Protein AF-J0NE67-F1 (afdb_monomer)

Foldseek 3Di:
DALVVVCVVVVHDSVVSVVVAVGPLRVLLVVLLVLLQVLLVQLLVLLVVLLPDPDQDPLLVLLVSLCSSQDDPDDPCVVVVVVVVCLVVRVSSVVSNVVSVVSSQVSSVSSLVSNVFPDRSVVLNVLLSVQQVVCVVVVHDSSVSSSVSSSPPPRGPVPPVVVVPDPDDDDDDPDDD

Organism: NCBI:txid1125718

pLDDT: mean 82.22, std 13.74, range [39.66, 98.25]

Mean predicted aligned error: 9.84 Å

InterPro domains:
  IPR009057 Homedomain-like superfamily [SSF46689] (2-46)

Secondary structure (DSSP, 8-state):
--HHHHHHHHT--HHHHHHH-SSHHHHHHHHHHHHHHHHHHHHHHHHHHHHT-SSPPPHHHHHHHHHHHHS-SSS-HHHHHHHHHHHTTSHHHHHHHHHHHHHHHHHHHHHHHHTT--S-HHHHHHHHHHHHHHHHHHT--HHHHHHHHHHT-GGGTTTTTTGGG-PPP-PPP----

Structure (mmCIF, N/CA/C/O backbone):
data_AF-J0NE67-F1
#
_entry.id   AF-J0NE67-F1
#
loop_
_atom_site.group_PDB
_atom_site.id
_atom_site.type_symbol
_atom_site.label_atom_id
_atom_site.label_alt_id
_atom_site.label_comp_id
_atom_site.label_asym_id
_atom_site.label_entity_id
_atom_site.label_seq_id
_atom_site.pdbx_PDB_ins_code
_atom_site.Cartn_x
_atom_site.Cartn_y
_atom_site.Cartn_z
_atom_site.occupancy
_atom_site.B_iso_or_equiv
_atom_site.auth_seq_id
_atom_site.auth_comp_id
_atom_site.auth_asym_id
_atom_site.auth_atom_id
_atom_site.pdbx_PDB_model_num
ATOM 1 N N . MET A 1 1 ? 10.607 -5.587 -22.412 1.00 73.31 1 MET A N 1
ATOM 2 C CA . MET A 1 1 ? 11.177 -4.219 -22.300 1.00 73.31 1 MET A CA 1
ATOM 3 C C . MET A 1 1 ? 12.503 -4.148 -23.063 1.00 73.31 1 MET A C 1
ATOM 5 O O . MET A 1 1 ? 13.124 -5.188 -23.219 1.00 73.31 1 MET A O 1
ATOM 9 N N . SER A 1 2 ? 12.937 -2.987 -23.578 1.00 84.62 2 SER A N 1
ATOM 10 C CA . SER A 1 2 ? 14.268 -2.814 -24.209 1.00 84.62 2 SER A CA 1
ATOM 11 C C . SER A 1 2 ? 14.788 -1.380 -24.055 1.00 84.62 2 SER A C 1
ATOM 13 O O . SER A 1 2 ? 13.985 -0.449 -23.997 1.00 84.62 2 SER A O 1
ATOM 15 N N . HIS A 1 3 ? 16.112 -1.177 -24.079 1.00 86.38 3 HIS A N 1
ATOM 16 C CA . HIS A 1 3 ? 16.730 0.163 -24.040 1.00 86.38 3 HIS A CA 1
ATOM 17 C C . HIS A 1 3 ? 16.177 1.103 -25.117 1.00 86.38 3 HIS A C 1
ATOM 19 O O . HIS A 1 3 ? 15.897 2.268 -24.858 1.00 86.38 3 HIS A O 1
ATOM 25 N N . ARG A 1 4 ? 15.941 0.585 -26.327 1.00 87.00 4 ARG A N 1
ATOM 26 C CA . ARG A 1 4 ? 15.384 1.367 -27.439 1.00 87.00 4 ARG A CA 1
ATOM 27 C C . ARG A 1 4 ? 13.955 1.833 -27.166 1.00 87.00 4 ARG A C 1
ATOM 29 O O . ARG A 1 4 ? 13.603 2.952 -27.532 1.00 87.00 4 ARG A O 1
ATOM 36 N N . ALA A 1 5 ? 13.133 0.981 -26.553 1.00 86.62 5 ALA A N 1
ATOM 37 C CA . ALA A 1 5 ? 11.775 1.348 -26.167 1.00 86.62 5 ALA A CA 1
ATOM 38 C C . ALA A 1 5 ? 11.779 2.390 -25.037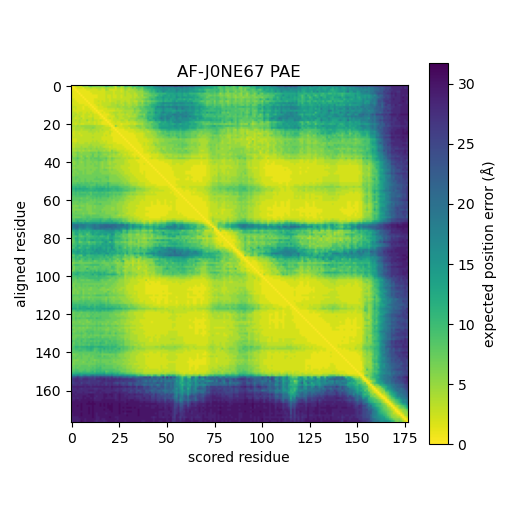 1.00 86.62 5 ALA A C 1
ATOM 40 O O . ALA A 1 5 ? 11.025 3.358 -25.111 1.00 86.62 5 ALA A O 1
ATOM 41 N N . VAL A 1 6 ? 12.667 2.232 -24.047 1.00 86.00 6 VAL A N 1
ATOM 42 C CA . VAL A 1 6 ? 12.828 3.185 -22.937 1.00 86.00 6 VAL A CA 1
ATOM 43 C C . VAL A 1 6 ? 13.319 4.543 -23.437 1.00 86.00 6 VAL A C 1
ATOM 45 O O . VAL A 1 6 ? 12.679 5.547 -23.148 1.00 86.00 6 VAL A O 1
ATOM 48 N N . ALA A 1 7 ? 14.375 4.584 -24.254 1.00 87.38 7 ALA A N 1
ATOM 49 C CA . ALA A 1 7 ? 14.917 5.824 -24.816 1.00 87.38 7 ALA A CA 1
ATOM 50 C C . ALA A 1 7 ? 13.857 6.606 -25.607 1.00 87.38 7 ALA A C 1
ATOM 52 O O . ALA A 1 7 ? 13.667 7.803 -25.404 1.00 87.38 7 ALA A O 1
ATOM 53 N N . ARG A 1 8 ? 13.085 5.898 -26.445 1.00 90.56 8 ARG A N 1
ATOM 54 C CA . ARG A 1 8 ? 11.972 6.492 -27.196 1.00 90.56 8 ARG A CA 1
ATOM 55 C C . ARG A 1 8 ? 10.898 7.068 -26.274 1.00 90.56 8 ARG A C 1
ATOM 57 O O . ARG A 1 8 ? 10.377 8.138 -26.560 1.00 90.56 8 ARG A O 1
ATOM 64 N N . ARG A 1 9 ? 10.551 6.361 -25.193 1.00 88.56 9 ARG A N 1
ATOM 65 C CA . ARG A 1 9 ? 9.543 6.819 -24.227 1.00 88.56 9 ARG A CA 1
ATOM 66 C C . ARG A 1 9 ? 10.029 8.014 -23.404 1.00 88.56 9 ARG A C 1
ATOM 68 O O . ARG A 1 9 ? 9.228 8.893 -23.120 1.00 88.56 9 ARG A O 1
ATOM 75 N N . ALA A 1 10 ? 11.309 8.038 -23.045 1.00 86.50 10 ALA A N 1
ATOM 76 C CA . ALA A 1 10 ? 11.933 9.096 -22.256 1.00 86.50 10 ALA A CA 1
ATOM 77 C C . ALA A 1 10 ? 12.373 10.314 -23.091 1.00 86.50 10 ALA A C 1
ATOM 79 O O . ALA A 1 10 ? 12.866 11.286 -22.531 1.00 86.50 10 ALA A O 1
ATOM 80 N N . GLY A 1 11 ? 12.239 10.264 -24.423 1.00 88.62 11 GLY A N 1
ATOM 81 C CA . GLY A 1 11 ? 12.687 11.338 -25.312 1.00 88.62 11 GLY A CA 1
ATOM 82 C C . GLY A 1 11 ? 14.207 11.539 -25.325 1.00 88.62 11 GLY A C 1
ATOM 83 O O . GLY A 1 11 ? 14.672 12.625 -25.656 1.00 88.62 11 GLY A O 1
ATOM 84 N N . CYS A 1 12 ? 14.987 10.517 -24.959 1.00 90.00 12 CYS A N 1
ATOM 85 C CA . CYS A 1 12 ? 16.446 10.589 -24.891 1.00 90.00 12 CYS A CA 1
ATOM 86 C C . CYS A 1 12 ? 17.118 9.703 -25.953 1.00 90.00 12 CYS A C 1
ATOM 88 O O . CYS A 1 12 ? 16.475 8.904 -26.641 1.00 90.00 12 CYS A O 1
ATOM 90 N N . SER A 1 13 ? 18.435 9.850 -26.118 1.00 91.25 13 SER A N 1
ATOM 91 C CA . SER A 1 13 ? 19.191 9.005 -27.041 1.00 91.25 13 SER A CA 1
ATOM 92 C C . SER A 1 13 ? 19.310 7.573 -26.512 1.00 91.25 13 SER A C 1
ATOM 94 O O . SER A 1 13 ? 19.360 7.326 -25.306 1.00 91.25 13 SER A O 1
ATOM 96 N N . LEU A 1 14 ? 19.450 6.606 -27.426 1.00 89.12 14 LEU A N 1
ATOM 97 C CA . LEU A 1 14 ? 19.788 5.233 -27.040 1.00 89.12 14 LEU A CA 1
ATOM 98 C C . LEU A 1 14 ? 21.090 5.198 -26.222 1.00 89.12 14 LEU A C 1
ATOM 100 O O . LEU A 1 14 ? 21.151 4.497 -25.214 1.00 89.12 14 LEU A O 1
ATOM 104 N N . SER A 1 15 ? 22.082 6.005 -26.620 1.00 87.81 15 SER A N 1
ATOM 105 C CA . SER A 1 15 ? 23.377 6.100 -25.944 1.00 87.81 15 SER A CA 1
ATOM 106 C C . SER A 1 15 ? 23.267 6.560 -24.491 1.00 87.81 15 SER A C 1
ATOM 108 O O . SER A 1 15 ? 24.008 6.051 -23.661 1.00 87.81 15 SER A O 1
ATOM 110 N N . ALA A 1 16 ? 22.322 7.444 -24.150 1.00 84.19 16 ALA A N 1
ATOM 111 C CA . ALA A 1 16 ? 22.093 7.853 -22.765 1.00 84.19 16 ALA A CA 1
ATOM 112 C C . ALA A 1 16 ? 21.685 6.649 -21.902 1.00 84.19 16 ALA A C 1
ATOM 114 O O . ALA A 1 16 ? 22.253 6.415 -20.839 1.00 84.19 16 ALA A O 1
ATOM 115 N N . THR A 1 17 ? 20.763 5.817 -22.396 1.00 84.12 17 THR A N 1
ATOM 116 C CA . THR A 1 17 ? 20.318 4.629 -21.649 1.00 84.12 17 THR A CA 1
ATOM 117 C C . THR A 1 17 ? 21.390 3.545 -21.529 1.00 84.12 17 THR A C 1
ATOM 119 O O . THR A 1 17 ? 21.341 2.764 -20.590 1.00 84.12 17 THR A O 1
ATOM 122 N N . THR A 1 18 ? 22.350 3.469 -22.451 1.00 86.06 18 THR A N 1
ATOM 123 C CA . THR A 1 18 ? 23.469 2.512 -22.363 1.00 86.06 18 THR A CA 1
ATOM 124 C C . THR A 1 18 ? 24.688 3.086 -21.636 1.00 86.06 18 THR A C 1
ATOM 126 O O . THR A 1 18 ? 25.601 2.339 -21.312 1.00 86.06 18 THR A O 1
ATOM 129 N N . TYR A 1 19 ? 24.729 4.404 -21.409 1.00 85.94 19 TYR A N 1
ATOM 130 C CA . TYR A 1 19 ? 25.778 5.081 -20.643 1.00 85.94 19 TYR A CA 1
ATOM 131 C C . TYR A 1 19 ? 25.492 5.040 -19.137 1.00 85.94 19 TYR A C 1
ATOM 133 O O . TYR A 1 19 ? 26.391 4.762 -18.351 1.00 85.94 19 TYR A O 1
ATOM 141 N N . TYR A 1 20 ? 24.240 5.290 -18.735 1.00 86.31 20 TYR A N 1
ATOM 142 C CA . TYR A 1 20 ? 23.851 5.341 -17.318 1.00 86.31 20 TYR A CA 1
ATOM 143 C C . TYR A 1 20 ? 23.499 3.984 -16.704 1.00 86.31 20 TYR A C 1
ATOM 145 O O . TYR A 1 20 ? 23.472 3.873 -15.483 1.00 86.31 20 TYR A O 1
ATOM 153 N N . PHE A 1 21 ? 23.243 2.963 -17.522 1.00 88.38 21 PHE A N 1
ATOM 154 C CA . PHE A 1 21 ? 22.873 1.633 -17.046 1.00 88.38 21 PHE A CA 1
ATOM 155 C C . PHE A 1 21 ? 23.790 0.582 -17.656 1.00 88.38 21 PHE A C 1
ATOM 157 O O . PHE A 1 21 ? 24.031 0.579 -18.866 1.00 88.38 21 PHE A O 1
ATOM 164 N N . LYS A 1 22 ? 24.251 -0.354 -16.822 1.00 86.44 22 LYS A N 1
ATOM 165 C CA . LYS A 1 22 ? 25.146 -1.458 -17.220 1.00 86.44 22 LYS A CA 1
ATOM 166 C C . LYS A 1 22 ? 24.455 -2.528 -18.075 1.00 86.44 22 LYS A C 1
ATOM 168 O O . LYS A 1 22 ? 25.094 -3.484 -18.504 1.00 86.44 22 LYS A O 1
ATOM 173 N N . GLY A 1 23 ? 23.155 -2.379 -18.312 1.00 86.06 23 GLY A N 1
ATOM 174 C CA . GLY A 1 23 ? 22.333 -3.268 -19.119 1.00 86.06 23 GLY A CA 1
ATOM 175 C C . GLY A 1 23 ? 20.853 -3.113 -18.785 1.00 86.06 23 GLY A C 1
ATOM 176 O O . GLY A 1 23 ? 20.469 -2.287 -17.953 1.00 86.06 23 GLY A O 1
ATOM 177 N N . LEU A 1 24 ? 20.020 -3.933 -19.429 1.00 82.50 24 LEU A N 1
ATOM 178 C CA . LEU A 1 24 ? 18.572 -3.894 -19.229 1.00 82.50 24 LEU A CA 1
ATOM 179 C C . LEU A 1 24 ? 18.198 -4.299 -17.798 1.00 82.50 24 LEU A C 1
ATOM 181 O O . LEU A 1 24 ? 17.297 -3.699 -17.224 1.00 82.50 24 LEU A O 1
ATOM 185 N N . ASP A 1 25 ? 18.917 -5.259 -17.221 1.00 81.75 25 ASP A N 1
ATOM 186 C CA . ASP A 1 25 ? 18.686 -5.729 -15.854 1.00 81.75 25 ASP A CA 1
ATOM 187 C C . ASP A 1 25 ? 18.992 -4.645 -14.817 1.00 81.75 25 ASP A C 1
ATOM 189 O O . ASP A 1 25 ? 18.206 -4.451 -13.898 1.00 81.75 25 ASP A O 1
ATOM 193 N N . ASP A 1 26 ? 20.076 -3.884 -15.000 1.00 81.38 26 ASP A N 1
ATOM 194 C CA . ASP A 1 26 ? 20.423 -2.746 -14.137 1.00 81.38 26 ASP A CA 1
ATOM 195 C C . ASP A 1 26 ? 19.373 -1.630 -14.252 1.00 81.38 26 ASP A C 1
ATOM 197 O O . ASP A 1 26 ? 18.894 -1.106 -13.251 1.00 81.38 26 ASP A O 1
ATOM 201 N N . LEU A 1 27 ? 18.908 -1.331 -15.470 1.00 83.88 27 LEU A N 1
ATOM 202 C CA . LEU A 1 27 ? 17.813 -0.381 -15.684 1.00 83.88 27 LEU A CA 1
ATOM 203 C C . LEU A 1 27 ? 16.524 -0.822 -14.975 1.00 83.88 27 LEU A C 1
ATOM 205 O O . LEU A 1 27 ? 15.872 -0.008 -14.319 1.00 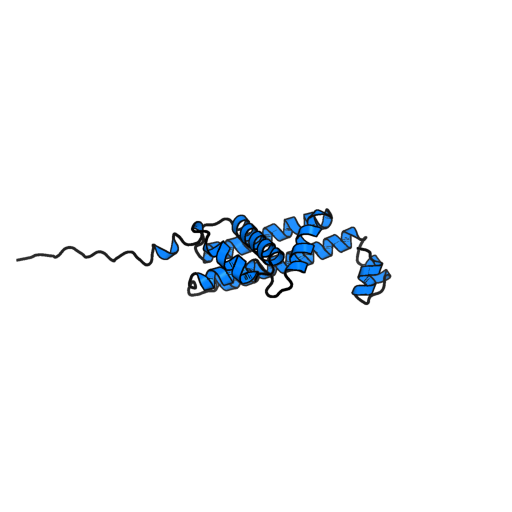83.88 27 LEU A O 1
ATOM 209 N N . LEU A 1 28 ? 16.151 -2.098 -15.098 1.00 80.19 28 LEU A N 1
ATOM 210 C CA . LEU A 1 28 ? 14.961 -2.651 -14.448 1.00 80.19 28 LEU A CA 1
ATOM 211 C C . LEU A 1 28 ? 15.115 -2.684 -12.924 1.00 80.19 28 LEU A C 1
ATOM 213 O O . LEU A 1 28 ? 14.162 -2.344 -12.226 1.00 80.19 28 LEU A O 1
ATOM 217 N N . TYR A 1 29 ? 16.303 -3.012 -12.415 1.00 79.25 29 TYR A N 1
ATOM 218 C CA . TYR A 1 29 ? 16.628 -2.958 -10.991 1.00 79.25 29 TYR A CA 1
ATOM 219 C C . TYR A 1 29 ? 16.429 -1.546 -10.425 1.00 79.25 29 TYR A C 1
ATOM 221 O O . TYR A 1 29 ? 15.679 -1.368 -9.465 1.00 79.25 29 TYR A O 1
ATOM 229 N N . GLN A 1 30 ? 17.018 -0.524 -11.060 1.00 81.94 30 GLN A N 1
ATOM 230 C CA . GLN A 1 30 ? 16.868 0.872 -10.629 1.00 81.94 30 GLN A CA 1
ATOM 231 C C . GLN A 1 30 ? 15.412 1.349 -10.717 1.00 81.94 30 GLN A C 1
ATOM 233 O O . GLN A 1 30 ? 14.919 2.008 -9.803 1.00 81.94 30 GLN A O 1
ATOM 238 N N . ALA A 1 31 ? 14.690 0.982 -11.781 1.00 80.81 31 ALA A N 1
ATOM 239 C CA . ALA A 1 31 ? 13.264 1.286 -11.894 1.00 80.81 31 ALA A CA 1
ATOM 240 C C . ALA A 1 31 ? 12.447 0.617 -10.773 1.00 80.81 31 ALA A C 1
ATOM 242 O O . ALA A 1 31 ? 11.569 1.251 -10.186 1.00 80.81 31 ALA A O 1
ATOM 243 N N . GLY A 1 32 ? 12.764 -0.638 -10.439 1.00 76.44 32 GLY A N 1
ATOM 244 C CA . GLY A 1 32 ? 12.182 -1.363 -9.312 1.00 76.44 32 GLY A CA 1
ATOM 245 C C . GLY A 1 32 ? 12.410 -0.647 -7.980 1.00 76.44 32 GLY A C 1
ATOM 246 O O . GLY A 1 32 ? 11.450 -0.438 -7.239 1.00 76.44 32 GLY A O 1
ATOM 247 N N . LEU A 1 33 ? 13.643 -0.194 -7.720 1.00 78.12 33 LEU A N 1
ATOM 248 C CA . LEU A 1 33 ? 13.993 0.562 -6.512 1.00 78.12 33 LEU A CA 1
ATOM 249 C C . LEU A 1 33 ? 13.211 1.874 -6.393 1.00 78.12 33 LEU A C 1
ATOM 251 O O . LEU A 1 33 ? 12.686 2.173 -5.324 1.00 78.12 33 LEU A O 1
ATOM 255 N N . ILE A 1 34 ? 13.094 2.643 -7.479 1.00 81.81 34 ILE A N 1
ATOM 256 C CA . ILE A 1 34 ? 12.329 3.900 -7.474 1.00 81.81 34 ILE A CA 1
ATOM 257 C C . ILE A 1 34 ? 10.853 3.623 -7.182 1.00 81.81 34 ILE A C 1
ATOM 259 O O . ILE A 1 34 ? 10.250 4.286 -6.339 1.00 81.81 34 ILE A O 1
ATOM 263 N N . ASN A 1 35 ? 10.277 2.622 -7.845 1.00 78.38 35 ASN A N 1
ATOM 264 C CA . ASN A 1 35 ? 8.866 2.290 -7.696 1.00 78.38 35 ASN A CA 1
ATOM 265 C C . ASN A 1 35 ? 8.512 1.885 -6.263 1.00 78.38 35 ASN A C 1
ATOM 267 O O . ASN A 1 35 ? 7.549 2.411 -5.705 1.00 78.38 35 ASN A O 1
ATOM 271 N N . ILE A 1 36 ? 9.299 0.999 -5.649 1.00 76.19 36 ILE A N 1
ATOM 272 C CA . ILE A 1 36 ? 9.040 0.587 -4.267 1.00 76.19 36 ILE A CA 1
ATOM 273 C C . ILE A 1 36 ? 9.366 1.703 -3.265 1.00 76.19 36 ILE A C 1
ATOM 275 O O . ILE A 1 36 ? 8.667 1.842 -2.264 1.00 76.19 36 ILE A O 1
ATOM 279 N N . ALA A 1 37 ? 10.367 2.548 -3.545 1.00 83.25 37 ALA A N 1
ATOM 280 C CA . ALA A 1 37 ? 10.684 3.700 -2.705 1.00 83.25 37 ALA A CA 1
ATOM 281 C C . ALA A 1 37 ? 9.533 4.712 -2.667 1.00 83.25 37 ALA A C 1
ATOM 283 O O . ALA A 1 37 ? 9.209 5.202 -1.592 1.00 83.25 37 ALA A O 1
ATOM 284 N N . ILE A 1 38 ? 8.866 4.971 -3.799 1.00 84.12 38 ILE A N 1
ATOM 285 C CA . ILE A 1 38 ? 7.671 5.832 -3.842 1.00 84.12 38 ILE A CA 1
ATOM 286 C C . ILE A 1 38 ? 6.572 5.280 -2.924 1.00 84.12 38 ILE A C 1
ATOM 288 O O . ILE A 1 38 ? 5.874 6.043 -2.257 1.00 84.12 38 ILE A O 1
ATOM 292 N N . TRP A 1 39 ? 6.408 3.958 -2.871 1.00 82.38 39 TRP A N 1
ATOM 293 C CA . TRP A 1 39 ? 5.374 3.336 -2.043 1.00 82.38 39 TRP A CA 1
ATOM 294 C C . TRP A 1 39 ? 5.728 3.382 -0.562 1.00 82.38 39 TRP A C 1
ATOM 296 O O . TRP A 1 39 ? 4.894 3.793 0.240 1.00 82.38 39 TRP A O 1
ATOM 306 N N . ALA A 1 40 ? 6.966 3.027 -0.217 1.00 88.62 40 ALA A N 1
ATOM 307 C CA . ALA A 1 40 ? 7.459 3.131 1.149 1.00 88.62 40 ALA A CA 1
ATOM 308 C C . ALA A 1 40 ? 7.367 4.576 1.659 1.00 88.62 40 ALA A C 1
ATOM 310 O O . ALA A 1 40 ? 6.817 4.803 2.728 1.00 88.62 40 ALA A O 1
ATOM 311 N N . SER A 1 41 ? 7.796 5.563 0.866 1.00 91.44 41 SER A N 1
ATOM 312 C CA . SER A 1 41 ? 7.760 6.974 1.267 1.00 91.44 41 SER A CA 1
ATOM 313 C C . SER A 1 41 ? 6.353 7.540 1.424 1.00 91.44 41 SER A C 1
ATOM 315 O O . SER A 1 41 ? 6.140 8.414 2.260 1.00 91.44 41 SER A O 1
ATOM 317 N N . ARG A 1 42 ? 5.367 7.019 0.688 1.00 91.12 42 ARG A N 1
ATOM 318 C CA . ARG A 1 42 ? 3.956 7.339 0.937 1.00 91.12 42 ARG A CA 1
ATOM 319 C C . ARG A 1 42 ? 3.503 6.818 2.299 1.00 91.12 42 ARG A C 1
ATOM 321 O O . ARG A 1 42 ? 2.933 7.584 3.067 1.00 91.12 42 ARG A O 1
ATOM 328 N N . ALA A 1 43 ? 3.772 5.551 2.607 1.00 94.00 43 ALA A N 1
ATOM 329 C CA . ALA A 1 43 ? 3.426 4.989 3.909 1.00 94.00 43 ALA A CA 1
ATOM 330 C C . ALA A 1 43 ? 4.150 5.712 5.053 1.00 94.00 43 ALA A C 1
ATOM 332 O O . ALA A 1 43 ? 3.526 6.020 6.062 1.00 94.00 43 ALA A O 1
ATOM 333 N N . GLU A 1 44 ? 5.434 6.042 4.871 1.00 96.25 44 GLU A N 1
ATOM 334 C CA . GLU A 1 44 ? 6.232 6.829 5.821 1.00 96.25 44 GLU A CA 1
ATOM 335 C C . GLU A 1 44 ? 5.582 8.198 6.073 1.00 96.25 44 GLU A C 1
ATOM 337 O O . GLU A 1 44 ? 5.331 8.544 7.222 1.00 96.25 44 GLU A O 1
ATOM 342 N N . HIS A 1 45 ? 5.203 8.925 5.017 1.00 96.38 45 HIS A N 1
ATOM 343 C CA . HIS A 1 45 ? 4.554 10.231 5.146 1.00 96.38 45 HIS A CA 1
ATOM 344 C C . HIS A 1 45 ? 3.218 10.170 5.902 1.00 96.38 45 HIS A C 1
ATOM 346 O O . HIS A 1 45 ? 2.915 11.048 6.713 1.00 96.38 45 HIS A O 1
ATOM 352 N N . VAL A 1 46 ? 2.404 9.143 5.645 1.00 97.19 46 VAL A N 1
ATOM 353 C CA . VAL A 1 46 ? 1.131 8.973 6.356 1.00 97.19 46 VAL A CA 1
ATOM 354 C C . VAL A 1 46 ? 1.377 8.569 7.810 1.00 97.19 46 VAL A C 1
ATOM 356 O O . VAL A 1 46 ? 0.706 9.100 8.689 1.00 97.19 46 VAL A O 1
ATOM 359 N N . ALA A 1 47 ? 2.352 7.700 8.084 1.00 97.69 47 ALA A N 1
ATOM 360 C CA . ALA A 1 47 ? 2.732 7.342 9.449 1.00 97.69 47 ALA A CA 1
ATOM 361 C C . ALA A 1 47 ? 3.182 8.574 10.249 1.00 97.69 47 ALA A C 1
ATOM 363 O O . ALA A 1 47 ? 2.654 8.806 11.333 1.00 97.69 47 ALA A O 1
ATOM 364 N N . ASP A 1 48 ? 4.044 9.421 9.680 1.00 98.25 48 ASP A N 1
ATOM 365 C CA . ASP A 1 48 ? 4.505 10.656 10.330 1.00 98.25 48 ASP A CA 1
ATOM 366 C C . ASP A 1 48 ? 3.331 11.611 10.622 1.00 98.25 48 ASP A C 1
ATOM 368 O O . ASP A 1 48 ? 3.240 12.209 11.697 1.00 98.25 48 ASP A O 1
ATOM 372 N N . LYS A 1 49 ? 2.373 11.719 9.690 1.00 97.25 49 LYS A N 1
ATOM 373 C CA . LYS A 1 49 ? 1.136 12.490 9.893 1.00 97.25 49 LYS A CA 1
ATOM 374 C C . LYS A 1 49 ? 0.285 11.919 11.029 1.00 97.25 49 LYS A C 1
ATOM 376 O O . LYS A 1 49 ? -0.287 12.689 11.795 1.00 97.25 49 LYS A O 1
ATOM 381 N N . VAL A 1 50 ? 0.168 10.594 11.114 1.00 97.50 50 VAL A N 1
ATOM 382 C CA . VAL A 1 50 ? -0.628 9.897 12.135 1.00 97.50 50 VAL A CA 1
ATOM 383 C C . VAL A 1 50 ? 0.004 10.023 13.520 1.00 97.50 50 VAL A C 1
ATOM 385 O O . VAL A 1 50 ? -0.702 10.283 14.493 1.00 97.50 50 VAL A O 1
ATOM 388 N N . GLU A 1 51 ? 1.326 9.906 13.614 1.00 97.38 51 GLU A N 1
ATOM 389 C CA . GLU A 1 51 ? 2.082 10.120 14.853 1.00 97.38 51 GLU A CA 1
ATOM 390 C C . GLU A 1 51 ? 1.892 11.539 15.403 1.00 97.38 51 GLU A C 1
ATOM 392 O O . GLU A 1 51 ? 1.771 11.711 16.616 1.00 97.38 51 GLU A O 1
ATOM 397 N N . ALA A 1 52 ? 1.775 12.535 14.520 1.00 97.44 52 ALA A N 1
ATOM 398 C CA . ALA A 1 52 ? 1.543 13.931 14.881 1.00 97.44 52 ALA A CA 1
ATOM 399 C C . ALA A 1 52 ? 0.083 14.275 15.252 1.00 97.44 52 ALA A C 1
ATOM 401 O O . ALA A 1 52 ? -0.196 15.423 15.599 1.00 97.44 52 ALA A O 1
ATOM 402 N N . LEU A 1 53 ? -0.864 13.331 15.171 1.00 95.75 53 LEU A N 1
ATOM 403 C CA . LEU A 1 53 ? -2.259 13.593 15.540 1.00 95.75 53 LEU A CA 1
ATOM 404 C C . LEU A 1 53 ? -2.400 13.820 17.049 1.00 95.75 53 LEU A C 1
ATOM 406 O O . LEU A 1 53 ? -1.984 12.983 17.850 1.00 95.75 53 LEU A O 1
ATOM 410 N N . GLU A 1 54 ? -3.076 14.902 17.432 1.00 95.31 54 GLU A N 1
ATOM 411 C CA . GLU A 1 54 ? -3.440 15.172 18.830 1.00 95.31 54 GLU A CA 1
ATOM 412 C C . GLU A 1 54 ? -4.568 14.249 19.311 1.00 95.31 54 GLU A C 1
ATOM 414 O O . GLU A 1 54 ? -4.576 13.804 20.456 1.00 95.31 54 GLU A O 1
ATOM 419 N N . GLN A 1 55 ? -5.505 13.924 18.418 1.00 92.38 55 GLN A N 1
ATOM 420 C CA . GLN A 1 55 ? -6.657 13.069 18.691 1.00 92.38 55 GLN A CA 1
ATOM 421 C C . GLN A 1 55 ? -6.771 11.983 17.628 1.00 92.38 55 GLN A C 1
ATOM 423 O O . GLN A 1 55 ? -6.592 12.235 16.434 1.00 92.38 55 GLN A O 1
ATOM 428 N N . ILE A 1 56 ? -7.084 10.766 18.067 1.00 90.94 56 ILE A N 1
ATOM 429 C CA . ILE A 1 56 ? -7.288 9.648 17.156 1.00 90.94 56 ILE A CA 1
ATOM 430 C C . ILE A 1 56 ? -8.670 9.775 16.499 1.00 90.94 56 ILE A C 1
ATOM 432 O O . ILE A 1 56 ? -9.663 9.922 17.209 1.00 90.94 56 ILE A O 1
ATOM 436 N N . PRO A 1 57 ? -8.763 9.712 15.156 1.00 91.69 57 PRO A N 1
ATOM 437 C CA . PRO A 1 57 ? -10.033 9.869 14.458 1.00 91.69 57 PRO A CA 1
ATOM 438 C C . PRO A 1 57 ? -10.984 8.692 14.731 1.00 91.69 57 PRO A C 1
ATOM 440 O O . PRO A 1 57 ? -10.544 7.629 15.183 1.00 91.69 57 PRO A O 1
ATOM 443 N N . PRO A 1 58 ? -12.284 8.832 14.412 1.00 90.44 58 PRO A N 1
ATOM 444 C CA . PRO A 1 58 ? -13.211 7.705 14.424 1.00 90.44 58 PRO A CA 1
ATOM 445 C C . PRO A 1 58 ? -12.807 6.651 13.388 1.00 90.44 58 PRO A C 1
ATOM 447 O O . PRO A 1 58 ? -12.020 6.923 12.477 1.00 90.44 58 PRO A O 1
ATOM 450 N N . LEU A 1 59 ? -13.398 5.461 13.501 1.00 86.81 59 LEU A N 1
ATOM 451 C CA . LEU A 1 59 ? -13.108 4.294 12.666 1.00 86.81 59 LEU A CA 1
ATOM 452 C C . LEU A 1 59 ? -12.939 4.617 11.172 1.00 86.81 59 LEU A C 1
ATOM 454 O O . LEU A 1 59 ? -11.925 4.259 10.583 1.00 86.81 59 LEU A O 1
ATOM 458 N N . SER A 1 60 ? -13.891 5.329 10.566 1.00 89.75 60 SER A N 1
ATOM 459 C CA . SER A 1 60 ? -13.826 5.686 9.143 1.00 89.75 60 SER A CA 1
ATOM 460 C C . SER A 1 60 ? -12.555 6.464 8.793 1.00 89.75 60 SER A C 1
ATOM 462 O O . SER A 1 60 ? -11.866 6.116 7.841 1.00 89.75 60 SER A O 1
ATOM 464 N N . GLY A 1 61 ? -12.180 7.449 9.614 1.00 93.06 61 GLY A N 1
ATOM 465 C CA . GLY A 1 61 ? -10.955 8.221 9.414 1.00 93.06 61 GLY A CA 1
ATOM 466 C C . GLY A 1 61 ? -9.686 7.396 9.640 1.00 93.06 61 GLY A C 1
ATOM 467 O O . GLY A 1 61 ? -8.685 7.616 8.963 1.00 93.06 61 GLY A O 1
ATOM 468 N N . ARG A 1 62 ? -9.715 6.413 10.550 1.00 93.38 62 ARG A N 1
ATOM 469 C CA . ARG A 1 62 ? -8.594 5.475 10.729 1.00 93.38 62 ARG A CA 1
ATOM 470 C C . ARG A 1 62 ? -8.422 4.574 9.505 1.00 93.38 62 ARG A C 1
ATOM 472 O O . ARG A 1 62 ? -7.298 4.406 9.037 1.00 93.38 62 ARG A O 1
ATOM 479 N N . LEU A 1 63 ? -9.520 4.038 8.967 1.00 93.12 63 LEU A N 1
ATOM 480 C CA . LEU A 1 63 ? -9.508 3.240 7.737 1.00 93.12 63 LEU A CA 1
ATOM 481 C C . LEU A 1 63 ? -8.959 4.064 6.568 1.00 93.12 63 LEU A C 1
ATOM 483 O O . LEU A 1 63 ? -8.067 3.590 5.870 1.00 93.12 63 LEU A O 1
ATOM 487 N N . ASP A 1 64 ? -9.391 5.316 6.417 1.00 94.00 64 ASP A N 1
ATOM 488 C CA . ASP A 1 64 ? -8.884 6.210 5.370 1.00 94.00 64 ASP A CA 1
ATOM 489 C C . ASP A 1 64 ? -7.368 6.436 5.475 1.00 94.00 64 ASP A C 1
ATOM 491 O O . ASP A 1 64 ? -6.675 6.485 4.459 1.00 94.00 64 ASP A O 1
ATOM 495 N N . LEU A 1 65 ? -6.822 6.552 6.689 1.00 95.38 65 LEU A N 1
ATOM 496 C CA . LEU A 1 65 ? -5.378 6.690 6.907 1.00 95.38 65 LEU A CA 1
ATOM 497 C C . LEU A 1 65 ? -4.622 5.407 6.540 1.00 95.38 65 LEU A C 1
ATOM 499 O O . LEU A 1 65 ? -3.594 5.473 5.864 1.00 95.38 65 LEU A O 1
ATOM 503 N N . VAL A 1 66 ? -5.143 4.236 6.921 1.00 94.94 66 VAL A N 1
ATOM 504 C CA . VAL A 1 66 ? -4.560 2.947 6.515 1.00 94.94 66 VAL A CA 1
ATOM 505 C C . VAL A 1 66 ? -4.568 2.812 4.989 1.00 94.94 66 VAL A C 1
ATOM 507 O O . VAL A 1 66 ? -3.559 2.424 4.394 1.00 94.94 66 VAL A O 1
ATOM 510 N N . LEU A 1 67 ? -5.672 3.176 4.334 1.00 94.38 67 LEU A N 1
ATOM 511 C CA . LEU A 1 67 ? -5.789 3.124 2.878 1.00 94.38 67 LEU A CA 1
ATOM 512 C C . LEU A 1 67 ? -4.864 4.130 2.188 1.00 94.38 67 LEU A C 1
ATOM 514 O O . LEU A 1 67 ? -4.216 3.762 1.216 1.00 94.38 67 LEU A O 1
ATOM 518 N N . GLN A 1 68 ? -4.687 5.343 2.714 1.00 94.25 68 GLN A N 1
ATOM 519 C CA . GLN A 1 68 ? -3.696 6.297 2.188 1.00 94.25 68 GLN A CA 1
ATOM 520 C C . GLN A 1 68 ? -2.262 5.739 2.245 1.00 94.25 68 GLN A C 1
ATOM 522 O O . GLN A 1 68 ? -1.476 5.918 1.308 1.00 94.25 68 GLN A O 1
ATOM 527 N N . ALA A 1 69 ? -1.914 5.034 3.326 1.00 94.06 69 ALA A N 1
ATOM 528 C CA . ALA A 1 69 ? -0.592 4.432 3.486 1.00 94.06 69 ALA A CA 1
ATOM 529 C C . ALA A 1 69 ? -0.368 3.228 2.555 1.00 94.06 69 ALA A C 1
ATOM 531 O O . ALA A 1 69 ? 0.757 2.978 2.123 1.00 94.06 69 ALA A O 1
ATOM 532 N N . THR A 1 70 ? -1.426 2.493 2.207 1.00 91.88 70 THR A N 1
ATOM 533 C CA . THR A 1 70 ? -1.323 1.204 1.501 1.00 91.88 70 THR A CA 1
ATOM 534 C C . THR A 1 70 ? -1.690 1.295 0.018 1.00 91.88 70 THR A C 1
ATOM 536 O O . THR A 1 70 ? -0.984 0.723 -0.808 1.00 91.88 70 THR A O 1
ATOM 539 N N . LEU A 1 71 ? -2.630 2.161 -0.370 1.00 89.62 71 LEU A N 1
ATOM 540 C CA . LEU A 1 71 ? -3.052 2.394 -1.757 1.00 89.62 71 LEU A CA 1
ATOM 541 C C . LEU A 1 71 ? -2.503 3.697 -2.370 1.00 89.62 71 LEU A C 1
ATOM 543 O O . LEU A 1 71 ? -2.385 4.719 -1.688 1.00 89.62 71 LEU A O 1
ATOM 547 N N . PRO A 1 72 ? -2.197 3.709 -3.682 1.00 83.56 72 PRO A N 1
ATOM 548 C CA . PRO A 1 72 ? -1.952 4.949 -4.414 1.00 83.56 72 PRO A CA 1
ATOM 549 C C . PRO A 1 72 ? -3.110 5.957 -4.245 1.00 83.56 72 PRO A C 1
ATOM 551 O O . PRO A 1 72 ? -4.268 5.541 -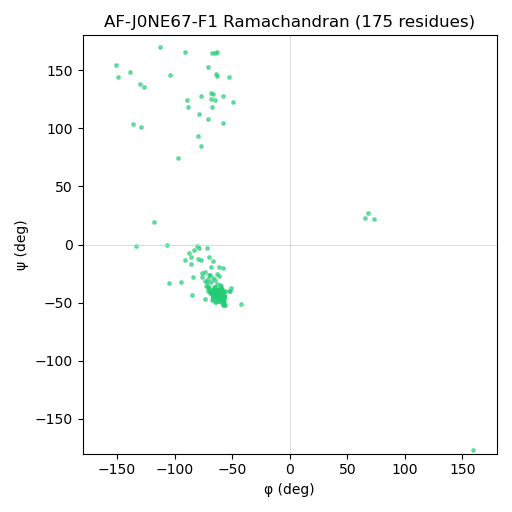4.214 1.00 83.56 72 PRO A O 1
ATOM 554 N N . PRO A 1 73 ? -2.825 7.270 -4.177 1.00 72.06 73 PRO A N 1
ATOM 555 C CA . PRO A 1 73 ? -3.839 8.291 -3.902 1.00 72.06 73 PRO A CA 1
ATOM 556 C C . PRO A 1 73 ? -4.910 8.405 -4.995 1.00 72.06 73 PRO A C 1
ATOM 558 O O . PRO A 1 73 ? -6.054 8.709 -4.683 1.00 72.06 73 PRO A O 1
ATOM 561 N N . GLU A 1 74 ? -4.570 8.122 -6.257 1.00 69.81 74 GLU A N 1
ATOM 562 C CA . GLU A 1 74 ? -5.523 8.116 -7.369 1.00 69.81 74 GLU A CA 1
ATOM 563 C C . GLU A 1 74 ? -5.275 6.928 -8.305 1.00 69.81 74 GLU A C 1
ATOM 565 O O . GLU A 1 74 ? -4.142 6.467 -8.489 1.00 69.81 74 GLU A O 1
ATOM 570 N N . GLY A 1 75 ? -6.359 6.428 -8.905 1.00 63.62 75 GLY A N 1
ATOM 571 C CA . GLY A 1 75 ? -6.293 5.446 -9.979 1.00 63.62 75 GLY A CA 1
ATOM 572 C C . GLY A 1 75 ? -5.620 6.005 -11.246 1.00 63.62 75 GLY A C 1
ATOM 573 O O . GLY A 1 75 ? -5.481 7.215 -11.403 1.00 63.62 75 GLY A O 1
ATOM 574 N N . PRO A 1 76 ? -5.221 5.134 -12.190 1.00 66.94 76 PRO A N 1
ATOM 575 C CA . PRO A 1 76 ? -5.661 3.745 -12.307 1.00 66.94 76 PRO A CA 1
ATOM 576 C C . PRO A 1 76 ? -4.805 2.750 -11.503 1.00 66.94 76 PRO A C 1
ATOM 578 O O . PRO A 1 76 ? -3.638 2.506 -11.810 1.00 66.94 76 PRO A O 1
ATOM 581 N N . TYR A 1 77 ? -5.438 2.073 -10.538 1.00 76.06 77 TYR A N 1
ATOM 582 C CA . TYR A 1 77 ? -4.825 1.025 -9.709 1.00 76.06 77 TYR A CA 1
ATOM 583 C C . TYR A 1 77 ? -4.337 -0.180 -10.525 1.00 76.06 77 TYR A C 1
ATOM 585 O O . TYR A 1 77 ? -3.369 -0.836 -10.155 1.00 76.06 77 TYR A O 1
ATOM 593 N N . LEU A 1 78 ? -4.949 -0.449 -11.681 1.00 70.75 78 LEU A N 1
ATOM 594 C CA . LEU A 1 78 ? -4.567 -1.568 -12.542 1.00 70.75 78 LEU A CA 1
ATOM 595 C C . LEU A 1 78 ? -3.090 -1.514 -12.964 1.00 70.75 78 LEU A C 1
ATOM 597 O O . LEU A 1 78 ? -2.412 -2.538 -12.957 1.00 70.75 78 LEU A O 1
ATOM 601 N N . GLY A 1 79 ? -2.569 -0.327 -13.297 1.00 72.31 79 GLY A N 1
ATOM 602 C CA . GLY A 1 79 ? -1.157 -0.172 -13.661 1.00 72.31 79 GLY A CA 1
ATOM 603 C C . GLY A 1 79 ? -0.220 -0.500 -12.496 1.00 72.31 79 GLY A C 1
ATOM 604 O O . GLY A 1 79 ? 0.797 -1.164 -12.690 1.00 72.31 79 GLY A O 1
ATOM 605 N N . HIS A 1 80 ? -0.612 -0.101 -11.284 1.00 75.06 80 HIS A N 1
ATOM 606 C CA . HIS A 1 80 ? 0.097 -0.420 -10.048 1.00 75.06 80 HIS A CA 1
ATOM 607 C C . HIS A 1 80 ? 0.151 -1.939 -9.807 1.00 75.06 80 HIS A C 1
ATOM 609 O O . HIS A 1 80 ? 1.238 -2.488 -9.625 1.00 75.06 80 HIS A O 1
ATOM 615 N N . TYR A 1 81 ? -0.984 -2.636 -9.913 1.00 75.38 81 TYR A N 1
ATOM 616 C CA . TYR A 1 81 ? -1.045 -4.085 -9.687 1.00 75.38 81 TYR A CA 1
ATOM 617 C C . TYR A 1 81 ? -0.380 -4.911 -10.797 1.00 75.38 81 TYR A C 1
ATOM 619 O O . TYR A 1 81 ? 0.290 -5.901 -10.502 1.00 75.38 81 TYR A O 1
ATOM 627 N N . ILE A 1 82 ? -0.462 -4.493 -12.066 1.00 73.69 82 ILE A N 1
ATOM 628 C CA . ILE A 1 82 ? 0.298 -5.138 -13.152 1.00 73.69 82 ILE A CA 1
ATOM 629 C C . ILE A 1 82 ? 1.801 -5.027 -12.886 1.00 73.69 82 ILE A C 1
ATOM 631 O O . ILE A 1 82 ? 2.531 -6.003 -13.070 1.00 73.69 82 ILE A O 1
ATOM 635 N N . GLN A 1 83 ? 2.274 -3.859 -12.447 1.00 71.62 83 GLN A N 1
ATOM 636 C CA . GLN A 1 83 ? 3.684 -3.654 -12.132 1.00 71.62 83 GLN A CA 1
ATOM 637 C C . GLN A 1 83 ? 4.133 -4.511 -10.943 1.00 71.62 83 GLN A C 1
ATOM 639 O O . GLN A 1 83 ? 5.197 -5.124 -11.016 1.00 71.62 83 GLN A O 1
ATOM 644 N N . LEU A 1 84 ? 3.309 -4.585 -9.893 1.00 72.19 84 LEU A N 1
ATOM 645 C CA . LEU A 1 84 ? 3.543 -5.430 -8.725 1.00 72.19 84 LEU A CA 1
ATOM 646 C C . LEU A 1 84 ? 3.719 -6.905 -9.115 1.00 72.19 84 LEU A C 1
ATOM 648 O O . LEU A 1 84 ? 4.723 -7.521 -8.777 1.00 72.19 84 LEU A O 1
ATOM 652 N N . ILE A 1 85 ? 2.776 -7.455 -9.882 1.00 70.62 85 ILE A N 1
ATOM 653 C CA . ILE A 1 85 ? 2.809 -8.861 -10.316 1.00 70.62 85 ILE A CA 1
ATOM 654 C C . ILE A 1 85 ? 3.999 -9.117 -11.251 1.00 70.62 85 ILE A C 1
ATOM 656 O O . ILE A 1 85 ? 4.666 -10.146 -11.162 1.00 70.62 85 ILE A O 1
ATOM 660 N N . SER A 1 86 ? 4.304 -8.157 -12.128 1.00 69.62 86 SER A N 1
ATOM 661 C CA . SER A 1 86 ? 5.417 -8.267 -13.078 1.00 69.62 86 SER A CA 1
ATOM 662 C C . SER A 1 86 ? 6.792 -8.235 -12.400 1.00 69.62 86 SER A C 1
ATOM 664 O O . SER A 1 86 ? 7.762 -8.687 -13.008 1.00 69.62 86 SER A O 1
ATOM 666 N N . ALA A 1 87 ? 6.899 -7.729 -11.164 1.00 67.69 87 ALA A N 1
ATOM 667 C CA . ALA A 1 87 ? 8.156 -7.699 -10.415 1.00 67.69 87 ALA A CA 1
ATOM 668 C C . ALA A 1 87 ? 8.719 -9.107 -10.161 1.00 67.69 87 ALA A C 1
ATOM 670 O O . ALA A 1 87 ? 9.918 -9.314 -10.317 1.00 67.69 87 ALA A O 1
ATOM 671 N N . GLY A 1 88 ? 7.858 -10.088 -9.865 1.00 63.75 88 GLY A N 1
ATOM 672 C CA . GLY A 1 88 ? 8.270 -11.480 -9.638 1.00 63.75 88 GLY A CA 1
ATOM 673 C C . GLY A 1 88 ? 8.748 -12.215 -10.898 1.00 63.75 88 GLY A C 1
ATOM 674 O O . GLY A 1 88 ? 9.310 -13.299 -10.805 1.00 63.75 88 GLY A O 1
ATOM 675 N N . ALA A 1 89 ? 8.552 -11.637 -12.087 1.00 66.31 89 ALA A N 1
ATOM 676 C CA . ALA A 1 89 ? 9.032 -12.214 -13.344 1.00 66.31 89 ALA A CA 1
ATOM 677 C C . ALA A 1 89 ? 10.47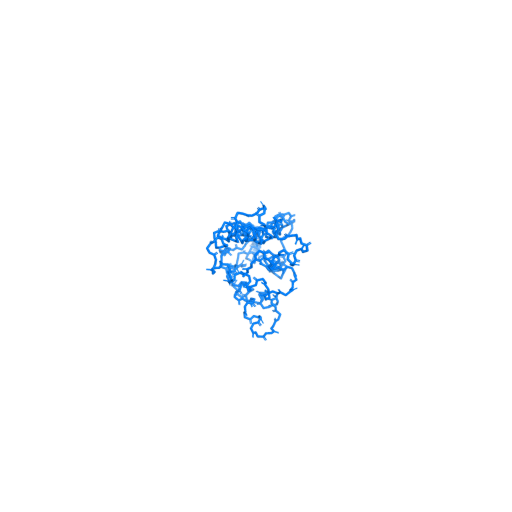9 -11.803 -13.687 1.00 66.31 89 ALA A C 1
ATOM 679 O O . ALA A 1 89 ? 11.041 -12.300 -14.664 1.00 66.31 89 ALA A O 1
ATOM 680 N N . VAL A 1 90 ? 11.077 -10.877 -12.925 1.00 70.38 90 VAL A N 1
ATOM 681 C CA . VAL A 1 90 ? 12.408 -10.311 -13.187 1.00 70.38 90 VAL A CA 1
ATOM 682 C C . VAL A 1 90 ? 13.194 -10.247 -11.875 1.00 70.38 90 VAL A C 1
ATOM 684 O O . VAL A 1 90 ? 12.976 -9.348 -11.069 1.00 70.38 90 VAL A O 1
ATOM 687 N N . ALA A 1 91 ? 14.145 -11.165 -11.676 1.00 73.44 91 ALA A N 1
ATOM 688 C CA . ALA A 1 91 ? 14.857 -11.344 -10.400 1.00 73.44 91 ALA A CA 1
ATOM 689 C C . ALA A 1 91 ? 15.478 -10.058 -9.794 1.00 73.44 91 ALA A C 1
ATOM 691 O O . ALA A 1 91 ? 15.348 -9.844 -8.589 1.00 73.44 91 ALA A O 1
ATOM 692 N N . PRO A 1 92 ? 16.091 -9.139 -10.571 1.00 67.88 92 PRO A N 1
ATOM 693 C CA . PRO A 1 92 ? 16.522 -7.854 -10.016 1.00 67.88 92 PRO A CA 1
ATOM 694 C C . PRO A 1 92 ? 15.370 -7.020 -9.418 1.00 67.88 92 PRO A C 1
ATOM 696 O O . PRO A 1 92 ? 15.522 -6.393 -8.370 1.00 67.88 92 PRO A O 1
ATOM 699 N N . VAL A 1 93 ? 14.195 -7.021 -10.048 1.00 69.81 93 VAL A N 1
ATOM 700 C CA . VAL A 1 93 ? 13.030 -6.265 -9.564 1.00 69.81 93 VAL A CA 1
ATOM 701 C C . VAL A 1 93 ? 12.461 -6.902 -8.296 1.00 69.81 93 VAL A C 1
ATOM 703 O O . VAL A 1 93 ? 12.096 -6.178 -7.375 1.00 69.81 93 VAL A O 1
ATOM 706 N N . GLU A 1 94 ? 12.459 -8.231 -8.204 1.00 73.75 94 GLU A N 1
ATOM 707 C CA . GLU A 1 94 ? 12.096 -8.972 -6.991 1.00 73.75 94 GLU A CA 1
ATOM 708 C C . GLU A 1 94 ? 12.975 -8.579 -5.788 1.00 73.75 94 GLU A C 1
ATOM 710 O O . GLU A 1 94 ? 12.457 -8.271 -4.713 1.00 73.75 94 GLU A O 1
ATOM 715 N N . GLN A 1 95 ? 14.299 -8.506 -5.965 1.00 70.81 95 GLN A N 1
ATOM 716 C CA . GLN A 1 95 ? 15.214 -8.116 -4.886 1.00 70.81 95 GLN A CA 1
ATOM 717 C C . GLN A 1 95 ? 14.979 -6.670 -4.419 1.00 70.81 95 GLN A C 1
ATOM 719 O O . GLN A 1 95 ? 14.943 -6.404 -3.214 1.00 70.81 95 GLN A O 1
ATOM 724 N N . ALA A 1 96 ? 14.795 -5.742 -5.364 1.00 71.94 96 ALA A N 1
ATOM 725 C CA . ALA A 1 96 ? 14.434 -4.359 -5.058 1.00 71.94 96 ALA A CA 1
ATOM 726 C C . ALA A 1 96 ? 13.104 -4.293 -4.289 1.00 71.94 96 ALA A C 1
ATOM 728 O O . ALA A 1 96 ? 12.989 -3.580 -3.288 1.00 71.94 96 ALA A O 1
ATOM 729 N N . TYR A 1 97 ? 12.124 -5.092 -4.716 1.00 73.94 97 TYR A N 1
ATOM 730 C CA . TYR A 1 97 ? 10.817 -5.189 -4.081 1.00 73.94 97 TYR A CA 1
ATOM 731 C C . TYR A 1 97 ? 10.917 -5.668 -2.629 1.00 73.94 97 TYR A C 1
ATOM 733 O O . TYR A 1 97 ? 10.339 -5.047 -1.738 1.00 73.94 97 TYR A O 1
ATOM 741 N N . HIS A 1 98 ? 11.712 -6.707 -2.365 1.00 76.25 98 HIS A N 1
ATOM 742 C CA . HIS A 1 98 ? 11.916 -7.244 -1.019 1.00 76.25 98 HIS A CA 1
ATOM 743 C C . HIS A 1 98 ? 12.445 -6.194 -0.029 1.00 76.25 98 HIS A C 1
ATOM 745 O O . HIS A 1 98 ? 11.945 -6.097 1.093 1.00 76.25 98 HIS A O 1
ATOM 751 N N . GLN A 1 99 ? 13.425 -5.382 -0.443 1.00 73.06 99 GLN A N 1
ATOM 752 C CA . GLN A 1 99 ? 14.002 -4.333 0.409 1.00 73.06 99 GLN A CA 1
ATOM 753 C C . GLN A 1 99 ? 12.994 -3.225 0.715 1.00 73.06 99 GLN A C 1
ATOM 755 O O . GLN A 1 99 ? 12.835 -2.812 1.864 1.00 73.06 99 GLN A O 1
ATOM 760 N N . GLY A 1 100 ? 12.286 -2.736 -0.302 1.00 75.19 100 GLY A N 1
ATOM 761 C CA . GLY A 1 100 ? 11.314 -1.674 -0.078 1.00 75.19 100 GLY A CA 1
ATOM 762 C C . GLY A 1 100 ? 10.038 -2.157 0.624 1.00 75.19 100 GLY A C 1
ATOM 763 O O . GLY A 1 100 ? 9.412 -1.370 1.334 1.00 75.19 100 GLY A O 1
ATOM 764 N N . ARG A 1 101 ? 9.699 -3.452 0.535 1.00 82.50 101 ARG A N 1
ATOM 765 C CA . ARG A 1 101 ? 8.598 -4.054 1.300 1.00 82.50 101 ARG A CA 1
ATOM 766 C C . ARG A 1 101 ? 8.841 -3.987 2.807 1.00 82.50 101 ARG A C 1
ATOM 768 O O . ARG A 1 101 ? 7.913 -3.685 3.545 1.00 82.50 101 ARG A O 1
ATOM 775 N N . GLN A 1 102 ? 10.081 -4.171 3.264 1.00 87.69 102 GLN A N 1
ATOM 776 C CA . GLN A 1 102 ? 10.417 -4.022 4.687 1.00 87.69 102 GLN A CA 1
ATOM 777 C C . GLN A 1 102 ? 10.162 -2.595 5.191 1.00 87.69 102 GLN A C 1
ATOM 779 O O . GLN A 1 102 ? 9.591 -2.419 6.264 1.00 87.69 102 GLN A O 1
ATOM 784 N N . ARG A 1 103 ? 10.526 -1.574 4.401 1.00 91.19 103 ARG A N 1
ATOM 785 C CA . ARG A 1 103 ? 10.244 -0.166 4.737 1.00 91.19 103 ARG A CA 1
ATOM 786 C C . ARG A 1 103 ? 8.747 0.127 4.778 1.00 91.19 103 ARG A C 1
ATOM 788 O O . ARG A 1 103 ? 8.283 0.769 5.714 1.00 91.19 103 ARG A O 1
ATOM 795 N N . LEU A 1 104 ? 8.000 -0.376 3.793 1.00 90.56 104 LEU A N 1
ATOM 796 C CA . LEU A 1 104 ? 6.542 -0.265 3.764 1.00 90.56 104 LEU A CA 1
ATOM 797 C C . LEU A 1 104 ? 5.916 -0.882 5.022 1.00 90.56 104 LEU A C 1
ATOM 799 O O . LEU A 1 104 ? 5.158 -0.208 5.713 1.00 90.56 104 LEU A O 1
ATOM 803 N N . ASN A 1 105 ? 6.272 -2.126 5.350 1.00 92.94 105 ASN A N 1
ATOM 804 C CA . ASN A 1 105 ? 5.740 -2.827 6.518 1.00 92.94 105 ASN A CA 1
ATOM 805 C C . ASN A 1 105 ? 6.073 -2.092 7.820 1.00 92.94 105 ASN A C 1
ATOM 807 O O . ASN A 1 105 ? 5.206 -1.955 8.678 1.00 92.94 105 ASN A O 1
ATOM 811 N N . ALA A 1 106 ? 7.299 -1.577 7.953 1.00 95.19 106 ALA A N 1
ATOM 812 C CA . ALA A 1 106 ? 7.702 -0.799 9.121 1.00 95.19 106 ALA A CA 1
ATOM 813 C C . ALA A 1 106 ? 6.864 0.481 9.273 1.00 95.19 106 ALA A C 1
ATOM 815 O O . ALA A 1 106 ? 6.379 0.773 10.364 1.00 95.19 106 ALA A O 1
ATOM 816 N N . ALA A 1 107 ? 6.643 1.226 8.185 1.00 96.38 107 ALA A N 1
ATOM 817 C CA . ALA A 1 107 ? 5.824 2.435 8.214 1.00 96.38 107 ALA A CA 1
ATOM 818 C C . ALA A 1 107 ? 4.349 2.142 8.533 1.00 96.38 107 ALA A C 1
ATOM 820 O O . ALA A 1 107 ? 3.752 2.829 9.360 1.00 96.38 107 ALA A O 1
ATOM 821 N N . VAL A 1 108 ? 3.777 1.093 7.932 1.00 95.94 108 VAL A N 1
ATOM 822 C CA . VAL A 1 108 ? 2.412 0.644 8.244 1.00 95.94 108 VAL A CA 1
ATOM 823 C C . VAL A 1 108 ? 2.315 0.198 9.706 1.00 95.94 108 VAL A C 1
ATOM 825 O O . VAL A 1 108 ? 1.355 0.559 10.374 1.00 95.94 108 VAL A O 1
ATOM 828 N N . GLY A 1 109 ? 3.324 -0.495 10.241 1.00 95.94 109 GLY A N 1
ATOM 829 C CA . GLY A 1 109 ? 3.385 -0.876 11.656 1.00 95.94 109 GLY A CA 1
ATOM 830 C C . GLY A 1 109 ? 3.312 0.313 12.609 1.00 95.94 109 GLY A C 1
ATOM 831 O O . GLY A 1 109 ? 2.460 0.314 13.493 1.00 95.94 109 GLY A O 1
ATOM 832 N N . ARG A 1 110 ? 4.121 1.357 12.378 1.00 97.25 110 ARG A N 1
ATOM 833 C CA . ARG A 1 110 ? 4.070 2.596 13.181 1.00 97.25 110 ARG A CA 1
ATOM 834 C C . ARG A 1 110 ? 2.681 3.235 13.172 1.00 97.25 110 ARG A C 1
ATOM 836 O O . ARG A 1 110 ? 2.152 3.618 14.213 1.00 97.25 110 ARG A O 1
ATOM 843 N N . LEU A 1 111 ? 2.071 3.320 11.987 1.00 95.88 111 LEU A N 1
ATOM 844 C CA . LEU A 1 111 ? 0.719 3.849 11.824 1.00 95.88 111 LEU A CA 1
ATOM 845 C C . LEU A 1 111 ? -0.306 3.029 12.618 1.00 95.88 111 LEU A C 1
ATOM 847 O O . LEU A 1 111 ? -1.132 3.607 13.320 1.00 95.88 111 LEU A O 1
ATOM 851 N N . LEU A 1 112 ? -0.259 1.700 12.519 1.00 94.62 112 LEU A N 1
ATOM 852 C CA . LEU A 1 112 ? -1.203 0.809 13.199 1.00 94.62 112 LEU A CA 1
ATOM 853 C C . LEU A 1 112 ? -1.060 0.891 14.720 1.00 94.62 112 LEU A C 1
ATOM 855 O O . LEU A 1 112 ? -2.070 1.004 15.415 1.00 94.62 112 LEU A O 1
ATOM 859 N N . GLU A 1 113 ? 0.177 0.918 15.218 1.00 93.94 113 GLU A N 1
ATOM 860 C CA . GLU A 1 113 ? 0.484 1.088 16.639 1.00 93.94 113 GLU A CA 1
ATOM 861 C C . GLU A 1 113 ? -0.114 2.392 17.177 1.00 93.94 113 GLU A C 1
ATOM 863 O O . GLU A 1 113 ? -0.854 2.382 18.163 1.00 93.94 113 GLU A O 1
ATOM 868 N N . ARG A 1 114 ? 0.107 3.515 16.479 1.00 95.06 114 ARG A N 1
ATOM 869 C CA . ARG A 1 114 ? -0.442 4.816 16.888 1.00 95.06 114 ARG A CA 1
ATOM 870 C C . ARG A 1 114 ? -1.973 4.847 16.883 1.00 95.06 114 ARG A C 1
ATOM 872 O O . ARG A 1 114 ? -2.556 5.538 17.721 1.00 95.06 114 ARG A O 1
ATOM 879 N N . LEU A 1 115 ? -2.612 4.123 15.959 1.00 92.06 115 LEU A N 1
ATOM 880 C CA . LEU A 1 115 ? -4.072 4.002 15.846 1.00 92.06 115 LEU A CA 1
ATOM 881 C C . LEU A 1 115 ? -4.688 2.980 16.824 1.00 92.06 115 LEU A C 1
ATOM 883 O O . LEU A 1 115 ? -5.913 2.827 16.829 1.00 92.06 115 LEU A O 1
ATOM 887 N N . GLY A 1 116 ? -3.871 2.299 17.638 1.00 88.44 116 GLY A N 1
ATOM 888 C CA . GLY A 1 116 ? -4.319 1.294 18.607 1.00 88.44 116 GLY A CA 1
ATOM 889 C C . GLY A 1 116 ? -4.768 -0.028 17.976 1.00 88.44 116 GLY A C 1
ATOM 890 O O . GLY A 1 116 ? -5.551 -0.758 18.582 1.00 88.44 116 GLY A O 1
ATOM 891 N N . ALA A 1 117 ? -4.316 -0.326 16.755 1.00 88.00 117 ALA A N 1
ATOM 892 C CA . ALA A 1 117 ? -4.699 -1.527 16.025 1.00 88.00 117 ALA A CA 1
ATOM 893 C C . ALA A 1 117 ? -3.765 -2.704 16.339 1.00 88.00 117 ALA A C 1
ATOM 895 O O . ALA A 1 117 ? -2.557 -2.628 16.120 1.00 88.00 117 ALA A O 1
ATOM 896 N N . VAL A 1 118 ? 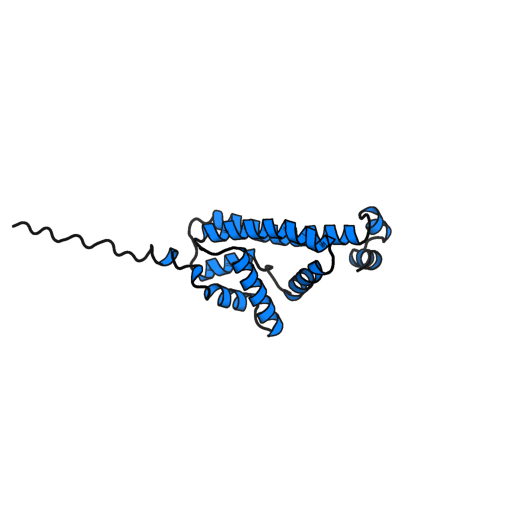-4.330 -3.825 16.798 1.00 86.50 118 VAL A N 1
ATOM 897 C CA . VAL A 1 118 ? -3.575 -5.047 17.127 1.00 86.50 118 VAL A CA 1
ATOM 898 C C . VAL A 1 118 ? -3.627 -6.018 15.947 1.00 86.50 118 VAL A C 1
ATOM 900 O O . VAL A 1 118 ? -4.358 -7.008 15.946 1.00 86.50 118 VAL A O 1
ATOM 903 N N . VAL A 1 119 ? -2.871 -5.706 14.895 1.00 88.25 119 VAL A N 1
ATOM 904 C CA . VAL A 1 119 ? -2.840 -6.494 13.658 1.00 88.25 119 VAL A CA 1
ATOM 905 C C . VAL A 1 119 ? -1.472 -6.406 12.988 1.00 88.25 119 VAL A C 1
ATOM 907 O O . VAL A 1 119 ? -0.819 -5.366 13.015 1.00 88.25 119 VAL A O 1
ATOM 910 N N . ASP A 1 120 ? -1.038 -7.509 12.381 1.00 90.69 120 ASP A N 1
ATOM 911 C CA . ASP A 1 120 ? 0.211 -7.551 11.625 1.00 90.69 120 ASP A CA 1
ATOM 912 C C . ASP A 1 120 ? 0.112 -6.661 10.363 1.00 90.69 120 ASP A C 1
ATOM 914 O O . ASP A 1 120 ? -0.848 -6.813 9.592 1.00 90.69 120 ASP A O 1
ATOM 918 N N . PRO A 1 121 ? 1.084 -5.759 10.109 1.00 92.88 121 PRO A N 1
ATOM 919 C CA . PRO A 1 121 ? 1.134 -4.950 8.891 1.00 92.88 121 PRO A CA 1
ATOM 920 C C . PRO A 1 121 ? 1.008 -5.763 7.599 1.00 92.88 121 PRO A C 1
ATOM 922 O O . PRO A 1 121 ? 0.350 -5.314 6.657 1.00 92.88 121 PRO A O 1
ATOM 925 N N . ASP A 1 122 ? 1.590 -6.964 7.542 1.00 91.56 122 ASP A N 1
ATOM 926 C CA . ASP A 1 122 ? 1.507 -7.818 6.358 1.00 91.56 122 ASP A CA 1
ATOM 927 C C . ASP A 1 122 ? 0.081 -8.300 6.094 1.00 91.56 122 ASP A C 1
ATOM 929 O O . ASP A 1 122 ? -0.341 -8.346 4.935 1.00 91.56 122 ASP A O 1
ATOM 933 N N . LEU A 1 123 ? -0.692 -8.593 7.146 1.00 91.38 123 LEU A N 1
ATOM 934 C CA . LEU A 1 123 ? -2.094 -8.981 7.003 1.00 91.38 123 LEU A CA 1
ATOM 935 C C . LEU A 1 123 ? -2.934 -7.817 6.471 1.00 91.38 123 LEU A C 1
ATOM 937 O O . LEU A 1 123 ? -3.753 -8.012 5.573 1.00 91.38 123 LEU A O 1
ATOM 941 N N . VAL A 1 124 ? -2.702 -6.605 6.981 1.00 93.00 124 VAL A N 1
ATOM 942 C CA . VAL A 1 124 ? -3.384 -5.392 6.505 1.00 93.00 124 VAL A CA 1
ATOM 943 C C . VAL A 1 124 ? -3.123 -5.173 5.023 1.00 93.00 124 VAL A C 1
ATOM 945 O O . VAL A 1 124 ? -4.065 -5.008 4.246 1.00 93.00 124 VAL A O 1
ATOM 948 N N . ILE A 1 125 ? -1.855 -5.216 4.612 1.00 91.81 125 ILE A N 1
ATOM 949 C CA . ILE A 1 125 ? -1.500 -4.993 3.211 1.00 91.81 125 ILE A CA 1
ATOM 950 C C . ILE A 1 125 ? -2.081 -6.102 2.323 1.00 91.81 125 ILE A C 1
ATOM 952 O O . ILE A 1 125 ? -2.630 -5.800 1.268 1.00 91.81 125 ILE A O 1
ATOM 956 N N . ALA A 1 126 ? -2.040 -7.366 2.759 1.00 91.62 126 ALA A N 1
ATOM 957 C CA . ALA A 1 126 ? -2.623 -8.478 2.007 1.00 91.62 126 ALA A CA 1
ATOM 958 C C . ALA A 1 126 ? -4.139 -8.318 1.792 1.00 91.62 126 ALA A C 1
ATOM 960 O O . ALA A 1 126 ? -4.647 -8.604 0.706 1.00 91.62 126 ALA A O 1
ATOM 961 N N . VAL A 1 127 ? -4.864 -7.834 2.804 1.00 94.06 127 VAL A N 1
ATOM 962 C CA . VAL A 1 127 ? -6.308 -7.569 2.713 1.00 94.06 127 VAL A CA 1
ATOM 963 C C . VAL A 1 127 ? -6.590 -6.431 1.741 1.00 94.06 127 VAL A C 1
ATOM 965 O O . VAL A 1 127 ? -7.473 -6.563 0.895 1.00 94.06 127 VAL A O 1
ATOM 968 N N . VAL A 1 128 ? -5.831 -5.337 1.825 1.00 93.56 128 VAL A N 1
ATOM 969 C CA . VAL A 1 128 ? -5.974 -4.192 0.915 1.00 93.56 128 VAL A CA 1
ATOM 970 C C . VAL A 1 128 ? -5.672 -4.594 -0.531 1.00 93.56 128 VAL A C 1
ATOM 972 O O . VAL A 1 128 ? -6.448 -4.273 -1.432 1.00 93.56 128 VAL A O 1
ATOM 975 N N . ASP A 1 129 ? -4.602 -5.357 -0.757 1.00 90.50 129 ASP A N 1
ATOM 976 C CA . ASP A 1 129 ? -4.239 -5.854 -2.085 1.00 90.50 129 ASP A CA 1
ATOM 977 C C . ASP A 1 129 ? -5.312 -6.796 -2.648 1.00 90.50 129 ASP A C 1
ATOM 979 O O . ASP A 1 129 ? -5.738 -6.646 -3.797 1.00 90.50 129 ASP A O 1
ATOM 983 N N . GLY A 1 130 ? -5.820 -7.724 -1.832 1.00 91.94 130 GLY A N 1
ATOM 984 C CA . GLY A 1 130 ? -6.927 -8.602 -2.214 1.00 91.94 130 GLY A CA 1
ATOM 985 C C . GLY A 1 130 ? -8.214 -7.833 -2.526 1.00 91.94 130 GLY A C 1
ATOM 986 O O . GLY A 1 130 ? -8.899 -8.132 -3.510 1.00 91.94 130 GLY A O 1
ATOM 987 N N . ALA A 1 131 ? -8.525 -6.803 -1.737 1.00 94.06 131 ALA A N 1
ATOM 988 C CA . ALA A 1 131 ? -9.674 -5.933 -1.954 1.00 94.06 131 ALA A CA 1
ATOM 989 C C . ALA A 1 131 ? -9.577 -5.184 -3.286 1.00 94.06 131 ALA A C 1
ATOM 991 O O . ALA A 1 131 ? -10.547 -5.145 -4.047 1.00 94.06 131 ALA A O 1
ATOM 992 N N . ALA A 1 132 ? -8.400 -4.644 -3.599 1.00 92.06 132 ALA A N 1
ATOM 993 C CA . ALA A 1 132 ? -8.167 -3.941 -4.848 1.00 92.06 132 ALA A CA 1
ATOM 994 C C . ALA A 1 132 ? -8.255 -4.869 -6.063 1.00 92.06 132 ALA A C 1
ATOM 996 O O . ALA A 1 132 ? -8.888 -4.506 -7.054 1.00 92.06 132 ALA A O 1
ATOM 997 N N . VAL A 1 133 ? -7.694 -6.081 -5.983 1.00 91.00 133 VAL A N 1
ATOM 998 C CA . VAL A 1 133 ? -7.829 -7.091 -7.048 1.00 91.00 133 VAL A CA 1
ATOM 999 C C . VAL A 1 133 ? -9.297 -7.449 -7.273 1.00 91.00 133 VAL A C 1
ATOM 1001 O O . VAL A 1 133 ? -9.751 -7.440 -8.417 1.00 91.00 133 VAL A O 1
ATOM 1004 N N . THR A 1 134 ? -10.049 -7.688 -6.196 1.00 92.94 134 THR A N 1
ATOM 1005 C CA . THR A 1 134 ? -11.481 -8.018 -6.268 1.00 92.94 134 THR A CA 1
ATOM 1006 C C . THR A 1 134 ? -12.286 -6.873 -6.893 1.00 92.94 134 THR A C 1
ATOM 1008 O O . THR A 1 134 ? -13.118 -7.086 -7.777 1.00 92.94 134 THR A O 1
ATOM 1011 N N . ALA A 1 135 ? -12.020 -5.634 -6.475 1.00 92.88 135 ALA A N 1
ATOM 1012 C CA . ALA A 1 135 ? -12.694 -4.464 -7.019 1.00 92.88 135 ALA A CA 1
ATOM 1013 C C . ALA A 1 135 ? -12.382 -4.265 -8.508 1.00 92.88 135 ALA A C 1
ATOM 1015 O O . ALA A 1 135 ? -13.295 -4.065 -9.307 1.00 92.88 135 ALA A O 1
ATOM 1016 N N . LEU A 1 136 ? -11.111 -4.392 -8.899 1.00 90.06 136 LEU A N 1
ATOM 1017 C CA . LEU A 1 136 ? -10.684 -4.267 -10.293 1.00 90.06 136 LEU A CA 1
ATOM 1018 C C . LEU A 1 13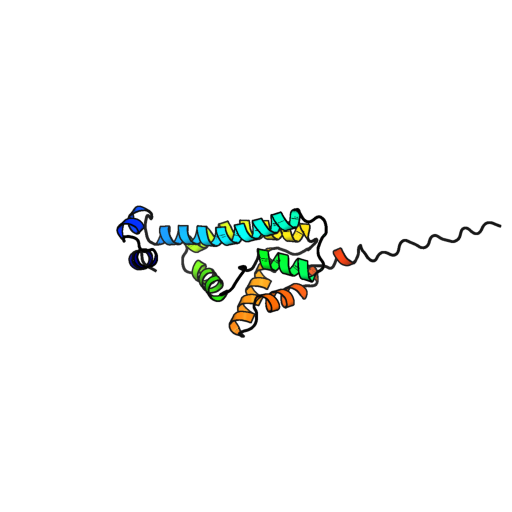6 ? -11.295 -5.349 -11.190 1.00 90.06 136 LEU A C 1
ATOM 1020 O O . LEU A 1 136 ? -11.680 -5.043 -12.318 1.00 90.06 136 LEU A O 1
ATOM 1024 N N . SER A 1 137 ? -11.412 -6.590 -10.707 1.00 89.19 137 SER A N 1
ATOM 1025 C CA . SER A 1 137 ? -12.001 -7.689 -11.483 1.00 89.19 137 SER A CA 1
ATOM 1026 C C . SER A 1 137 ? -13.508 -7.545 -11.694 1.00 89.19 137 SER A C 1
ATOM 1028 O O . SER A 1 137 ? -14.041 -8.058 -12.674 1.00 89.19 137 SER A O 1
ATOM 1030 N N . GLU A 1 138 ? -14.193 -6.846 -10.790 1.00 93.62 138 GLU A N 1
ATOM 1031 C CA . GLU A 1 138 ? -15.653 -6.691 -10.797 1.00 93.62 138 GLU A CA 1
ATOM 1032 C C . GLU A 1 138 ? -16.105 -5.288 -11.235 1.00 93.62 138 GLU A C 1
ATOM 1034 O O . GLU A 1 138 ? -17.302 -5.012 -11.287 1.00 93.62 138 GLU A O 1
ATOM 1039 N N . GLY A 1 139 ? -15.166 -4.387 -11.547 1.00 90.62 139 GLY A N 1
ATOM 1040 C CA . GLY A 1 139 ? -15.466 -3.000 -11.913 1.00 90.62 139 GLY A CA 1
ATOM 1041 C C . GLY A 1 139 ? -16.018 -2.159 -10.757 1.00 90.62 139 GLY A C 1
ATOM 1042 O O . GLY A 1 139 ? -16.770 -1.213 -10.993 1.00 90.62 139 GLY A O 1
ATOM 1043 N N . ARG A 1 140 ? -15.675 -2.506 -9.512 1.00 93.38 140 ARG A N 1
ATOM 1044 C CA . ARG A 1 140 ? -16.069 -1.768 -8.304 1.00 93.38 140 ARG A CA 1
ATOM 1045 C C . ARG A 1 140 ? -15.042 -0.705 -7.931 1.00 93.38 140 ARG A C 1
ATOM 1047 O O . ARG A 1 140 ? -13.900 -0.722 -8.386 1.00 93.38 140 ARG A O 1
ATOM 1054 N N . ASP A 1 141 ? -15.451 0.198 -7.047 1.00 91.62 141 ASP A N 1
ATOM 1055 C CA . ASP A 1 141 ? -14.541 1.161 -6.440 1.00 91.62 141 ASP A CA 1
ATOM 1056 C C . ASP A 1 141 ? -13.548 0.454 -5.500 1.00 91.62 141 ASP A C 1
ATOM 1058 O O . ASP A 1 141 ? -13.939 -0.293 -4.595 1.00 91.62 141 ASP A O 1
ATOM 1062 N N . VAL A 1 142 ? -12.253 0.671 -5.744 1.00 92.06 142 VAL A N 1
ATOM 1063 C CA . VAL A 1 142 ? -11.158 0.034 -4.996 1.00 92.06 142 VAL A CA 1
ATOM 1064 C C . VAL A 1 142 ? -11.137 0.505 -3.548 1.00 92.06 142 VAL A C 1
ATOM 1066 O O . VAL A 1 142 ? -11.021 -0.321 -2.644 1.00 92.06 142 VAL A O 1
ATOM 1069 N N . HIS A 1 143 ? -11.284 1.810 -3.320 1.00 91.81 143 HIS A N 1
ATOM 1070 C CA . HIS A 1 143 ? -11.180 2.393 -1.989 1.00 91.81 143 HIS A CA 1
ATOM 1071 C C . HIS A 1 143 ? -12.346 1.948 -1.101 1.00 91.81 143 HIS A C 1
ATOM 1073 O O . HIS A 1 143 ? -12.132 1.466 0.008 1.00 91.81 143 HIS A O 1
ATOM 1079 N N . ALA A 1 144 ? -13.576 2.023 -1.610 1.00 93.12 144 ALA A N 1
ATOM 1080 C CA . ALA A 1 144 ? -14.776 1.574 -0.916 1.00 93.12 144 ALA A CA 1
ATOM 1081 C C . ALA A 1 144 ? -14.726 0.072 -0.609 1.00 93.12 144 ALA A C 1
ATOM 1083 O O . ALA A 1 144 ? -15.082 -0.345 0.491 1.00 93.12 144 ALA A O 1
ATOM 1084 N N . THR A 1 145 ? -14.239 -0.742 -1.551 1.00 95.31 145 THR A N 1
ATOM 1085 C CA . THR A 1 145 ? -14.089 -2.189 -1.338 1.00 95.31 145 THR A CA 1
ATOM 1086 C C . THR A 1 145 ? -13.041 -2.496 -0.268 1.00 95.31 145 THR A C 1
ATOM 1088 O O . THR A 1 145 ? -13.270 -3.352 0.584 1.00 95.31 145 THR A O 1
ATOM 1091 N N . ALA A 1 146 ? -11.905 -1.797 -0.287 1.00 94.12 146 ALA A N 1
ATOM 1092 C CA . ALA A 1 146 ? -10.855 -1.973 0.710 1.00 94.12 146 ALA A CA 1
ATOM 1093 C C . ALA A 1 146 ? -11.296 -1.498 2.099 1.00 94.12 146 ALA A C 1
ATOM 1095 O O . ALA A 1 146 ? -11.073 -2.214 3.071 1.00 94.12 146 ALA A O 1
ATOM 1096 N N . ALA A 1 147 ? -11.984 -0.357 2.194 1.00 93.12 147 ALA A N 1
ATOM 1097 C CA . ALA A 1 147 ? -12.545 0.145 3.447 1.00 93.12 147 ALA A CA 1
ATOM 1098 C C . ALA A 1 147 ? -13.553 -0.843 4.057 1.00 93.12 147 ALA A C 1
ATOM 1100 O O . ALA A 1 147 ? -13.468 -1.148 5.246 1.00 93.12 147 ALA A O 1
ATOM 1101 N N . ASP A 1 148 ? -14.465 -1.383 3.241 1.00 93.38 148 ASP A N 1
ATOM 1102 C CA . ASP A 1 148 ? -15.463 -2.367 3.675 1.00 93.38 148 ASP A CA 1
ATOM 1103 C C . ASP A 1 148 ? -14.815 -3.664 4.189 1.00 93.38 148 ASP A C 1
ATOM 1105 O O . ASP A 1 148 ? -15.150 -4.138 5.276 1.00 93.38 148 ASP A O 1
ATOM 1109 N N . LEU A 1 149 ? -13.861 -4.233 3.445 1.00 93.88 149 LEU A N 1
ATOM 1110 C CA . LEU A 1 149 ? -13.196 -5.474 3.852 1.00 93.88 149 LEU A CA 1
ATOM 1111 C C . LEU A 1 149 ? -12.294 -5.281 5.072 1.00 93.88 149 LEU A C 1
ATOM 1113 O O . LEU A 1 149 ? -12.301 -6.124 5.969 1.00 93.88 149 LEU A O 1
ATOM 1117 N N . LEU A 1 150 ? -11.559 -4.171 5.138 1.00 91.62 150 LEU A N 1
ATOM 1118 C CA . LEU A 1 150 ? -10.697 -3.859 6.273 1.00 91.62 150 LEU A CA 1
ATOM 1119 C C . LEU A 1 150 ? -11.516 -3.598 7.545 1.00 91.62 150 LEU A C 1
ATOM 1121 O O . LEU A 1 150 ? -11.171 -4.103 8.611 1.00 91.62 150 LEU A O 1
ATOM 1125 N N . GLY A 1 151 ? -12.642 -2.886 7.429 1.00 89.25 151 GLY A N 1
ATOM 1126 C CA . GLY A 1 151 ? -13.556 -2.630 8.545 1.00 89.25 151 GLY A CA 1
ATOM 1127 C C . GLY A 1 151 ? -14.199 -3.894 9.128 1.00 89.25 151 GLY A C 1
ATOM 1128 O O . GLY A 1 151 ? -14.540 -3.917 10.308 1.00 89.25 151 GLY A O 1
ATOM 1129 N N . LYS A 1 152 ? -14.323 -4.969 8.337 1.00 86.88 152 LYS A N 1
ATOM 1130 C CA . LYS A 1 152 ? -14.846 -6.274 8.790 1.00 86.88 1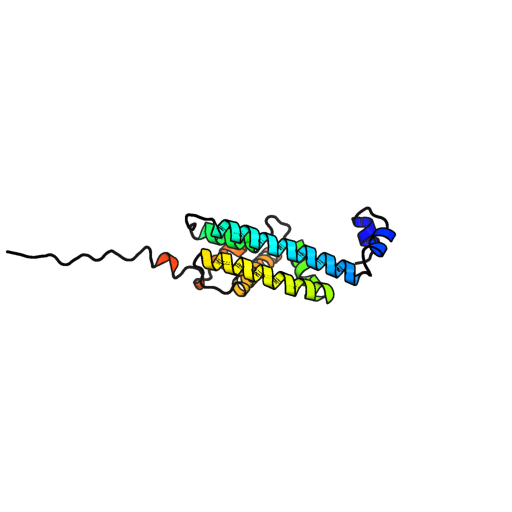52 LYS A CA 1
ATOM 1131 C C . LYS A 1 152 ? -13.845 -7.091 9.608 1.00 86.88 152 LYS A C 1
ATOM 1133 O O . LYS A 1 152 ? -14.242 -8.071 10.239 1.00 86.88 152 LYS A O 1
ATOM 1138 N N . ILE A 1 153 ? -12.567 -6.717 9.620 1.00 82.56 153 ILE A N 1
ATOM 1139 C CA . ILE A 1 153 ? -11.554 -7.388 10.438 1.00 82.56 153 ILE A CA 1
ATOM 1140 C C . ILE A 1 153 ? -11.687 -6.867 11.871 1.00 82.56 153 ILE A C 1
ATOM 1142 O O . ILE A 1 153 ? -11.106 -5.857 12.251 1.00 82.56 153 ILE A O 1
ATOM 1146 N N . THR A 1 154 ? -12.468 -7.578 12.684 1.00 60.78 154 THR A N 1
ATOM 1147 C CA . THR A 1 154 ? -12.789 -7.228 14.083 1.00 60.78 154 THR A CA 1
ATOM 1148 C C . THR A 1 154 ? -11.565 -7.081 14.995 1.00 60.78 154 THR A C 1
ATOM 1150 O O . THR A 1 154 ? -11.645 -6.410 16.020 1.00 60.78 154 THR A O 1
ATOM 1153 N N . ALA A 1 155 ? -10.420 -7.660 14.620 1.00 57.19 155 ALA A N 1
ATOM 1154 C CA . ALA A 1 155 ? -9.157 -7.558 15.355 1.00 57.19 155 ALA A CA 1
ATOM 1155 C C . ALA A 1 155 ? -8.555 -6.139 15.375 1.00 57.19 155 ALA A C 1
ATOM 1157 O O . ALA A 1 155 ? -7.667 -5.860 16.174 1.00 57.19 155 ALA A O 1
ATOM 1158 N N . PHE A 1 156 ? -9.031 -5.231 14.524 1.00 57.22 156 PHE A N 1
ATOM 1159 C CA . PHE A 1 156 ? -8.435 -3.906 14.409 1.00 57.22 156 PHE A CA 1
ATOM 1160 C C . PHE A 1 156 ? -8.800 -2.949 15.561 1.00 57.22 156 PHE A C 1
ATOM 1162 O O . PHE A 1 156 ? -8.034 -2.033 15.836 1.00 57.22 156 PHE A O 1
ATOM 1169 N N . TRP A 1 157 ? -9.960 -3.114 16.210 1.00 61.81 157 TRP A N 1
ATOM 11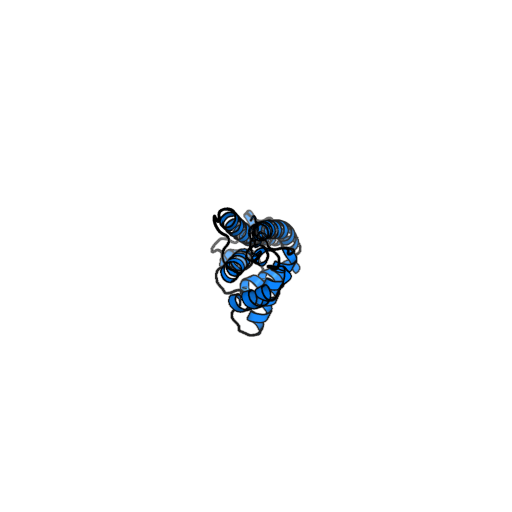70 C CA . TRP A 1 157 ? -10.554 -2.027 17.015 1.00 61.81 157 TRP A CA 1
ATOM 1171 C C . TRP A 1 157 ? -11.051 -2.444 18.402 1.00 61.81 157 TRP A C 1
ATOM 1173 O O . TRP A 1 157 ? -11.501 -1.597 19.166 1.00 61.81 157 TRP A O 1
ATOM 1183 N N . ALA A 1 158 ? -10.941 -3.729 18.756 1.00 56.09 158 ALA A N 1
ATOM 1184 C CA . ALA A 1 158 ? -11.572 -4.286 19.954 1.00 56.09 158 ALA A CA 1
ATOM 1185 C C . ALA A 1 158 ? -11.094 -3.673 21.288 1.00 56.09 158 ALA A C 1
ATOM 1187 O O . ALA A 1 158 ? -11.810 -3.793 22.278 1.00 56.09 158 ALA A O 1
ATOM 1188 N N . GLN A 1 159 ? -9.930 -3.010 21.324 1.00 50.75 159 GLN A N 1
ATOM 1189 C CA . GLN A 1 159 ? -9.390 -2.404 22.547 1.00 50.75 159 GLN A CA 1
ATOM 1190 C C . GLN A 1 159 ? -9.755 -0.916 22.714 1.00 50.75 159 GLN A C 1
ATOM 1192 O O . GLN A 1 159 ? -9.944 -0.472 23.838 1.00 50.75 159 GLN A O 1
ATOM 1197 N N . ALA A 1 160 ? -9.899 -0.150 21.623 1.00 51.94 160 ALA A N 1
ATOM 1198 C CA . ALA A 1 160 ? -10.104 1.303 21.703 1.00 51.94 160 ALA A CA 1
ATOM 1199 C C . ALA A 1 160 ? -11.517 1.695 22.177 1.00 51.94 160 ALA A C 1
ATOM 1201 O O . ALA A 1 160 ? -11.667 2.707 22.851 1.00 51.94 160 ALA A O 1
ATOM 1202 N N . ASP A 1 161 ? -12.529 0.879 21.867 1.00 51.28 161 ASP A N 1
ATOM 1203 C CA . ASP A 1 161 ? -13.926 1.152 22.244 1.00 51.28 161 ASP A CA 1
ATOM 1204 C C . ASP A 1 161 ? -14.277 0.648 23.662 1.00 51.28 161 ASP A C 1
ATOM 1206 O O . ASP A 1 161 ? -15.342 0.969 24.189 1.00 51.28 161 ASP A O 1
ATOM 1210 N N . GLN A 1 162 ? -13.412 -0.153 24.304 1.00 47.50 162 GLN A N 1
ATOM 1211 C CA . GLN A 1 162 ? -13.655 -0.663 25.664 1.00 47.50 162 GLN A CA 1
ATOM 1212 C C . GLN A 1 162 ? -13.232 0.327 26.761 1.00 47.50 162 GLN A C 1
ATOM 1214 O O . GLN A 1 162 ? -13.852 0.341 27.826 1.00 47.50 162 GLN A O 1
ATOM 1219 N N . ASP A 1 163 ? -12.248 1.192 26.495 1.00 47.28 163 ASP A N 1
ATOM 1220 C CA . ASP A 1 163 ? -11.763 2.181 27.468 1.00 47.28 163 ASP A CA 1
ATOM 1221 C C . ASP A 1 163 ? -12.717 3.385 27.625 1.00 47.28 163 ASP A C 1
ATOM 1223 O O . ASP A 1 163 ? -12.767 3.993 28.692 1.00 47.28 163 ASP A O 1
ATOM 1227 N N . GLU A 1 164 ? -13.543 3.696 26.616 1.00 49.72 164 GLU A N 1
ATOM 1228 C CA . GLU A 1 164 ? -14.537 4.787 26.673 1.00 49.72 164 GLU A CA 1
ATOM 1229 C C . GLU A 1 164 ? -15.832 4.417 27.421 1.00 49.72 164 GLU A C 1
ATOM 1231 O O . GLU A 1 164 ? -16.621 5.300 27.755 1.00 49.72 164 GLU A O 1
ATOM 1236 N N . ASN A 1 165 ? -16.064 3.130 27.709 1.00 45.12 165 ASN A N 1
ATOM 1237 C CA . ASN A 1 165 ? -17.359 2.639 28.196 1.00 45.12 165 ASN A CA 1
ATOM 1238 C C . ASN A 1 165 ? -17.309 2.010 29.599 1.00 45.12 165 ASN A C 1
ATOM 1240 O O . ASN A 1 165 ? -18.212 1.258 29.971 1.00 45.12 165 ASN A O 1
ATOM 1244 N N . SER A 1 166 ? -16.272 2.307 30.389 1.00 39.66 166 SER A N 1
ATOM 1245 C CA . SER A 1 166 ? -16.253 1.963 31.815 1.00 39.66 166 SER A CA 1
ATOM 1246 C C . SER A 1 166 ? -17.100 2.975 32.595 1.00 39.66 166 SER A C 1
ATOM 1248 O O . SER A 1 166 ? -16.708 4.139 32.676 1.00 39.66 166 SER A O 1
ATOM 1250 N N . PRO A 1 167 ? -18.249 2.586 33.181 1.00 47.50 167 PRO A N 1
ATOM 1251 C CA . PRO A 1 167 ? -18.976 3.480 34.066 1.00 47.50 167 PRO A CA 1
ATOM 1252 C C . PRO A 1 167 ? -18.133 3.680 35.330 1.00 47.50 167 PRO A C 1
ATOM 1254 O O . PRO A 1 167 ? -17.835 2.714 36.037 1.00 47.50 167 PRO A O 1
ATOM 1257 N N . GLU A 1 168 ? -17.719 4.923 35.595 1.00 53.84 168 GLU A N 1
ATOM 1258 C CA . GLU A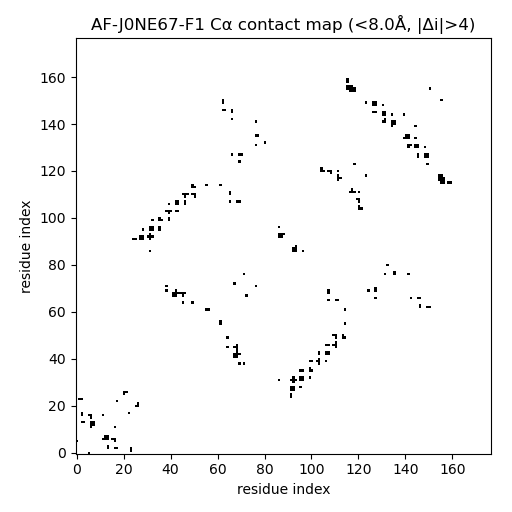 1 168 ? -17.180 5.310 36.898 1.00 53.84 168 GLU A CA 1
ATOM 1259 C C . GLU A 1 168 ? -18.142 4.819 37.982 1.00 53.84 168 GLU A C 1
ATOM 1261 O O . GLU A 1 168 ? -19.345 5.079 37.943 1.00 53.84 168 GLU A O 1
ATOM 1266 N N . GLY A 1 169 ? -17.593 4.013 38.890 1.00 52.97 169 GLY A N 1
ATOM 1267 C CA . GLY A 1 169 ? -18.345 3.269 39.881 1.00 52.97 169 GLY A CA 1
ATOM 1268 C C . GLY A 1 169 ? -19.192 4.180 40.757 1.00 52.97 169 GLY A C 1
ATOM 1269 O O . GLY A 1 169 ? -18.689 5.110 41.384 1.00 52.97 169 GLY A O 1
ATOM 1270 N N . ASP A 1 170 ? -20.473 3.842 40.832 1.00 52.66 170 ASP A N 1
ATOM 1271 C CA . ASP A 1 170 ? -21.390 4.313 41.857 1.00 52.66 170 ASP A CA 1
ATOM 1272 C C . ASP A 1 170 ? -20.806 3.896 43.220 1.00 52.66 170 ASP A C 1
ATOM 1274 O O . ASP A 1 170 ? -20.749 2.711 43.569 1.00 52.66 170 ASP A O 1
ATOM 1278 N N . GLY A 1 171 ? -20.242 4.862 43.948 1.00 58.72 171 GLY A N 1
ATOM 1279 C CA . GLY A 1 171 ? -19.748 4.653 45.305 1.00 58.72 171 GLY A CA 1
ATOM 1280 C C . GLY A 1 171 ? -20.912 4.281 46.230 1.00 58.72 171 GLY A C 1
ATOM 1281 O O . GLY A 1 171 ? -22.022 4.780 46.039 1.00 58.72 171 GLY A O 1
ATOM 1282 N N . PRO A 1 172 ? -20.706 3.409 47.232 1.00 67.19 172 PRO A N 1
ATOM 1283 C CA . PRO A 1 172 ? -21.795 3.006 48.111 1.00 67.19 172 PRO A CA 1
ATOM 1284 C C . PRO A 1 172 ? -22.312 4.216 48.911 1.00 67.19 172 PRO A C 1
ATOM 1286 O O . PRO A 1 172 ? -21.516 5.095 49.260 1.00 67.19 172 PRO A O 1
ATOM 1289 N N . PRO A 1 173 ? -23.618 4.270 49.230 1.00 61.12 173 PRO A N 1
ATOM 1290 C CA . PRO A 1 173 ? -24.165 5.336 50.057 1.00 61.12 173 PRO A CA 1
ATOM 1291 C C . PRO A 1 173 ? -23.571 5.242 51.471 1.00 61.12 173 PRO A C 1
ATOM 1293 O O . PRO A 1 173 ? -23.630 4.195 52.115 1.00 61.12 173 PRO A O 1
ATOM 1296 N N . ASP A 1 174 ? -22.961 6.335 51.935 1.00 65.50 174 ASP A N 1
ATOM 1297 C CA . ASP A 1 174 ? -22.519 6.505 53.324 1.00 65.50 174 ASP A CA 1
ATOM 1298 C C . ASP A 1 174 ? -23.753 6.836 54.174 1.00 65.50 174 ASP A C 1
ATOM 1300 O O . ASP A 1 174 ? -24.095 8.001 54.378 1.00 65.50 174 ASP A O 1
ATOM 1304 N N . ASP A 1 175 ? -24.458 5.792 54.614 1.00 66.19 175 ASP A N 1
ATOM 1305 C CA . ASP A 1 175 ? -25.467 5.898 55.666 1.00 66.19 175 ASP A CA 1
ATOM 1306 C C . ASP A 1 175 ? -24.757 6.155 57.002 1.00 66.19 175 ASP A C 1
ATOM 1308 O O . ASP A 1 175 ? -24.133 5.263 57.587 1.00 66.19 175 ASP A O 1
ATOM 1312 N N . ARG A 1 176 ? -24.876 7.386 57.505 1.00 59.22 176 ARG A N 1
ATOM 1313 C CA . ARG A 1 176 ? -24.601 7.720 58.906 1.00 59.22 176 ARG A CA 1
ATOM 1314 C C . ARG A 1 176 ? -25.769 8.502 59.495 1.00 59.22 176 ARG A C 1
ATOM 1316 O O . ARG A 1 176 ? -25.870 9.708 59.281 1.00 59.22 176 ARG A O 1
ATOM 1323 N N . ASP A 1 177 ? -26.587 7.779 60.256 1.00 59.59 177 ASP A N 1
ATOM 1324 C CA . ASP A 1 177 ? -27.346 8.288 61.405 1.00 59.59 177 ASP A CA 1
ATOM 1325 C C . ASP A 1 177 ? -26.508 8.132 62.688 1.00 59.59 177 ASP A C 1
ATOM 1327 O O . ASP A 1 177 ? -25.855 7.070 62.850 1.00 59.59 177 ASP A O 1
#

Solvent-accessible surface area (backbone atoms only — not comparable to full-atom values): 9915 Å² total; per-residue (Å²): 140,52,61,66,59,49,15,63,73,70,74,49,54,56,64,56,56,61,68,81,23,95,41,69,63,51,46,46,24,53,52,27,39,53,56,30,45,56,49,19,52,43,8,38,54,42,21,57,55,53,68,69,48,92,67,85,65,59,70,70,57,47,47,51,50,53,43,55,31,71,41,77,95,65,76,72,60,65,63,56,52,52,51,58,62,52,25,76,79,36,69,54,22,35,56,29,38,56,60,27,48,54,47,29,40,52,21,42,37,56,33,32,55,70,69,56,29,70,67,59,39,64,59,54,50,50,50,42,51,51,24,34,53,54,14,64,76,70,74,47,60,38,66,63,40,23,45,55,58,56,67,67,45,65,62,45,52,69,64,68,67,55,73,80,67,64,76,81,75,84,72,79,84,85,85,78,134

Radius of gyration: 22.54 Å; Cα contacts (8 Å, |Δi|>4): 162; chains: 1; bounding box: 53×27×89 Å

Sequence (177 aa):
MSHRAVARRAGCSLSATTYYFKGLDDLLYQAGLINIAIWASRAEHVADKVEALEQIPPLSGRLDLVLQATLPPEGPYLGHYIQLISAGAVAPVEQAYHQGRQRLNAAVGRLLERLGAVVDPDLVIAVVDGAAVTALSEGRDVHATAADLLGKITAFWAQADQDENSPEGDGPPDDRD

Nearest PDB structures (foldseek):
  5ydp-assembly1_A  TM=4.142E-01  e=5.164E-01  Dietzia sp. DQ12-45-1b
  6h2e-assembly1_Q-2  TM=3.092E-01  e=7.685E+00  Aeromonas hydrophila subsp. hydrophila AL09-71